Protein AF-0000000068163905 (afdb_homodimer)

Organism: Acanthamoeba castellanii (strain ATCC 30010 / Neff) (NCBI:txid1257118)

Sequence (308 aa):
MADFDEKAGTVDVKTKDYTWTQTIEEVAVSVPVPITTRGRDLEVVIKNNLLKVKFKNDPKAIIDGEPYGTVKAKESIWTLEDRDKETKEVRILLQKAISHESWKGLLKGDAIDSFTADQMDRKMMLEKTTQASTSAVPNDPKNWMKDLGAQNENMADFDEKAGTVDVKTKDYTWTQTIEEVAVSVPVPITTRGRDLEVVIKNNLLKVKFKNDPKAIIDGEPYGTVKAKESIWTLEDRDKETKEVRILLQKAISHESWKGLLKGDAIDSFTADQMDRKMMLEKTTQASTSAVPNDPKNWMKDLGAQNEN

Structure (mmCIF, N/CA/C/O backbone):
data_AF-0000000068163905-model_v1
#
loop_
_entity.id
_entity.type
_entity.pdbx_description
1 polymer 'CS domain containing protein'
#
loop_
_atom_site.group_PDB
_atom_site.id
_atom_site.type_symbol
_atom_site.label_atom_id
_atom_site.label_alt_id
_atom_site.label_comp_id
_atom_site.label_asym_id
_atom_site.label_entity_id
_atom_site.label_seq_id
_atom_site.pdbx_PDB_ins_code
_atom_site.Cartn_x
_atom_site.Cartn_y
_atom_site.Cartn_z
_atom_site.occupancy
_atom_site.B_iso_or_equiv
_atom_site.auth_seq_id
_atom_site.auth_comp_id
_atom_site.auth_asym_id
_atom_site.auth_atom_id
_atom_site.pdbx_PDB_model_num
ATOM 1 N N . MET A 1 1 ? 4.844 32.781 10.344 1 24.08 1 MET A N 1
ATOM 2 C CA . MET A 1 1 ? 3.588 32.375 9.711 1 24.08 1 MET A CA 1
ATOM 3 C C . MET A 1 1 ? 3.832 31.359 8.602 1 24.08 1 MET A C 1
ATOM 5 O O . MET A 1 1 ? 4.348 31.703 7.535 1 24.08 1 MET A O 1
ATOM 9 N N . ALA A 1 2 ? 4.359 30.25 8.875 1 30.66 2 ALA A N 1
ATOM 10 C CA . ALA A 1 2 ? 4.918 29.266 7.953 1 30.66 2 ALA A CA 1
ATOM 11 C C . ALA A 1 2 ? 3.867 28.797 6.953 1 30.66 2 ALA A C 1
ATOM 13 O O . ALA A 1 2 ? 2.83 28.25 7.344 1 30.66 2 ALA A O 1
ATOM 14 N N . ASP A 1 3 ? 3.445 29.672 5.973 1 30.3 3 ASP A N 1
ATOM 15 C CA . ASP A 1 3 ? 2.631 29.344 4.805 1 30.3 3 ASP A CA 1
ATOM 16 C C . ASP A 1 3 ? 2.895 27.906 4.332 1 30.3 3 ASP A C 1
ATOM 18 O O . ASP A 1 3 ? 4.039 27.547 4.062 1 30.3 3 ASP A O 1
ATOM 22 N N . PHE A 1 4 ? 2.473 26.953 4.973 1 35.47 4 PHE A N 1
ATOM 23 C CA . PHE A 1 4 ? 2.312 25.781 4.129 1 35.47 4 PHE A CA 1
ATOM 24 C C . PHE A 1 4 ? 2.139 26.172 2.668 1 35.47 4 PHE A C 1
ATOM 26 O O . PHE A 1 4 ? 1.048 26.047 2.109 1 35.47 4 PHE A O 1
ATOM 33 N N . ASP A 1 5 ? 2.4 27.531 2.191 1 35.94 5 ASP A N 1
ATOM 34 C CA . ASP A 1 5 ? 2.465 28.344 0.987 1 35.94 5 ASP A CA 1
ATOM 35 C C . ASP A 1 5 ? 2.604 27.484 -0.262 1 35.94 5 ASP A C 1
ATOM 37 O O . ASP A 1 5 ? 3.002 26.328 -0.177 1 35.94 5 ASP A O 1
ATOM 41 N N . GLU A 1 6 ? 2.107 28.016 -1.584 1 40.25 6 GLU A N 1
ATOM 42 C CA . GLU A 1 6 ? 2.09 27.766 -3.021 1 40.25 6 GLU A CA 1
ATOM 43 C C . GLU A 1 6 ? 3.398 27.141 -3.488 1 40.25 6 GLU A C 1
ATOM 45 O O . GLU A 1 6 ? 3.666 27.062 -4.688 1 40.25 6 GLU A O 1
ATOM 50 N N . LYS A 1 7 ? 4.371 27.25 -2.695 1 42.25 7 LYS A N 1
ATOM 51 C CA . LYS A 1 7 ? 5.738 27.281 -3.201 1 42.25 7 LYS A CA 1
ATOM 52 C C . LYS A 1 7 ? 6.039 26.047 -4.055 1 42.25 7 LYS A C 1
ATOM 54 O O . LYS A 1 7 ? 6.691 26.156 -5.098 1 42.25 7 LYS A O 1
ATOM 59 N N . ALA A 1 8 ? 6.086 24.844 -3.393 1 54.84 8 ALA A N 1
ATOM 60 C CA . ALA A 1 8 ? 7.02 23.812 -3.848 1 54.84 8 ALA A CA 1
ATOM 61 C C . ALA A 1 8 ? 6.363 22.891 -4.879 1 54.84 8 ALA A C 1
ATOM 63 O O . ALA A 1 8 ? 6.164 21.703 -4.621 1 54.84 8 ALA A O 1
ATOM 64 N N . GLY A 1 9 ? 5.5 23.531 -5.727 1 77.31 9 GLY A N 1
ATOM 65 C CA . GLY A 1 9 ? 5.129 22.734 -6.895 1 77.31 9 GLY A CA 1
ATOM 66 C C . GLY A 1 9 ? 3.977 21.781 -6.633 1 77.31 9 GLY A C 1
ATOM 67 O O . GLY A 1 9 ? 3.855 20.75 -7.293 1 77.31 9 GLY A O 1
ATOM 68 N N . THR A 1 10 ? 3.146 22.047 -5.449 1 92.31 10 THR A N 1
ATOM 69 C CA . THR A 1 10 ? 1.983 21.203 -5.215 1 92.31 10 THR A CA 1
ATOM 70 C C . THR A 1 10 ? 0.695 22.016 -5.309 1 92.31 10 THR A C 1
ATOM 72 O O . THR A 1 10 ? 0.734 23.25 -5.375 1 92.31 10 THR A O 1
ATOM 75 N N . VAL A 1 11 ? -0.478 21.297 -5.441 1 95.62 11 VAL A N 1
ATOM 76 C CA . VAL A 1 11 ? -1.81 21.891 -5.449 1 95.62 11 VAL A CA 1
ATOM 77 C C . VAL A 1 11 ? -2.473 21.703 -4.09 1 95.62 11 VAL A C 1
ATOM 79 O O . VAL A 1 11 ? -2.637 20.578 -3.625 1 95.62 11 VAL A O 1
ATOM 82 N N . ASP A 1 12 ? -2.863 22.797 -3.475 1 95.94 12 ASP A N 1
ATOM 83 C CA . ASP A 1 12 ? -3.518 22.719 -2.172 1 95.94 12 ASP A CA 1
ATOM 84 C C . ASP A 1 12 ? -5.031 22.594 -2.326 1 95.94 12 ASP A C 1
ATOM 86 O O . ASP A 1 12 ? -5.641 23.328 -3.109 1 95.94 12 ASP A O 1
ATOM 90 N N . VAL A 1 13 ? -5.637 21.703 -1.592 1 97.56 13 VAL A N 1
ATOM 91 C CA . VAL A 1 13 ? -7.086 21.578 -1.5 1 97.56 13 VAL A CA 1
ATOM 92 C C . VAL A 1 13 ? -7.555 22.016 -0.112 1 97.56 13 VAL A C 1
ATOM 94 O O . VAL A 1 13 ? -7.188 21.391 0.892 1 97.56 13 VAL A O 1
ATOM 97 N N . LYS A 1 14 ? -8.344 23.016 -0.102 1 96.25 14 LYS A N 1
ATOM 98 C CA . LYS A 1 14 ? -8.789 23.578 1.172 1 96.25 14 LYS A CA 1
ATOM 99 C C . LYS A 1 14 ? -10.227 23.156 1.478 1 96.25 14 LYS A C 1
ATOM 101 O O . LYS A 1 14 ? -11.102 23.25 0.615 1 96.25 14 LYS A O 1
ATOM 106 N N . THR A 1 15 ? -10.445 22.578 2.648 1 95.94 15 THR A N 1
ATOM 107 C CA . THR A 1 15 ? -11.789 22.312 3.17 1 95.94 15 THR A CA 1
ATOM 108 C C . THR A 1 15 ? -12.102 23.25 4.332 1 95.94 15 THR A C 1
ATOM 110 O O . THR A 1 15 ? -11.297 24.125 4.68 1 95.94 15 THR A O 1
ATOM 113 N N . LYS A 1 16 ? -13.289 23.094 4.871 1 94.94 16 LYS A N 1
ATOM 114 C CA . LYS A 1 16 ? -13.68 23.922 6.008 1 94.94 16 LYS A CA 1
ATOM 115 C C . LYS A 1 16 ? -12.828 23.609 7.234 1 94.94 16 LYS A C 1
ATOM 117 O O . LYS A 1 16 ? -12.547 24.5 8.039 1 94.94 16 LYS A O 1
ATOM 122 N N . ASP A 1 17 ? -12.258 22.406 7.293 1 96.81 17 ASP A N 1
ATOM 123 C CA . ASP A 1 17 ? -11.641 21.984 8.547 1 96.81 17 ASP A CA 1
ATOM 124 C C . ASP A 1 17 ? -10.141 21.766 8.367 1 96.81 17 ASP A C 1
ATOM 126 O O . ASP A 1 17 ? -9.391 21.734 9.344 1 96.81 17 ASP A O 1
ATOM 130 N N . TYR A 1 18 ? -9.758 21.531 7.152 1 98.19 18 TYR A N 1
ATOM 131 C CA . TYR A 1 18 ? -8.352 21.234 6.93 1 98.19 18 TYR A CA 1
ATOM 132 C C . TYR A 1 18 ? -7.953 21.5 5.484 1 98.19 18 TYR A C 1
ATOM 134 O O . TYR A 1 18 ? -8.812 21.734 4.629 1 98.19 18 TYR A O 1
ATOM 142 N N . THR A 1 19 ? -6.637 21.547 5.203 1 98 19 THR A N 1
ATOM 143 C CA . THR A 1 19 ? -6.027 21.641 3.877 1 98 19 THR A CA 1
ATOM 144 C C . THR A 1 19 ? -5.129 20.438 3.613 1 98 19 THR A C 1
ATOM 146 O O . THR A 1 19 ? -4.469 19.938 4.527 1 98 19 THR A O 1
ATOM 149 N N . TRP A 1 20 ? -5.168 19.984 2.41 1 98.38 20 TRP A N 1
ATOM 150 C CA . TRP A 1 20 ? -4.242 18.891 2.09 1 98.38 20 TRP A CA 1
ATOM 151 C C . TRP A 1 20 ? -3.662 19.078 0.691 1 98.38 20 TRP A C 1
ATOM 153 O O . TRP A 1 20 ? -4.234 19.781 -0.141 1 98.38 20 TRP A O 1
ATOM 163 N N . THR A 1 21 ? -2.539 18.484 0.468 1 98.12 21 THR A N 1
ATOM 164 C CA . THR A 1 21 ? -1.832 18.406 -0.807 1 98.12 21 THR A CA 1
ATOM 165 C C . THR A 1 21 ? -1.125 17.062 -0.95 1 98.12 21 THR A C 1
ATOM 167 O O . THR A 1 21 ? -1.104 16.266 -0.013 1 98.12 21 THR A O 1
ATOM 170 N N . GLN A 1 22 ? -0.638 16.719 -2.143 1 97.56 22 GLN A N 1
ATOM 171 C CA . GLN A 1 22 ? 0.071 15.453 -2.303 1 97.56 22 GLN A CA 1
ATOM 172 C C . GLN A 1 22 ? 1.222 15.586 -3.295 1 97.56 22 GLN A C 1
ATOM 174 O O . GLN A 1 22 ? 1.169 16.422 -4.203 1 97.56 22 GLN A O 1
ATOM 179 N N . THR A 1 23 ? 2.266 14.906 -3.102 1 96.81 23 THR A N 1
ATOM 180 C CA . THR A 1 23 ? 3.344 14.609 -4.035 1 96.81 23 THR A CA 1
ATOM 181 C C . THR A 1 23 ? 3.27 13.156 -4.5 1 96.81 23 THR A C 1
ATOM 183 O O . THR A 1 23 ? 2.287 12.461 -4.234 1 96.81 23 THR A O 1
ATOM 186 N N . ILE A 1 24 ? 4.258 12.797 -5.27 1 95.88 24 ILE A N 1
ATOM 187 C CA . ILE A 1 24 ? 4.312 11.414 -5.73 1 95.88 24 ILE A CA 1
ATOM 188 C C . ILE A 1 24 ? 4.359 10.469 -4.531 1 95.88 24 ILE A C 1
ATOM 190 O O . ILE A 1 24 ? 3.695 9.43 -4.52 1 95.88 24 ILE A O 1
ATOM 194 N N . GLU A 1 25 ? 5.055 10.883 -3.475 1 96.69 25 GLU A N 1
ATOM 195 C CA . GLU A 1 25 ? 5.383 9.945 -2.408 1 96.69 25 GLU A CA 1
ATOM 196 C C . GLU A 1 25 ? 4.484 10.156 -1.19 1 96.69 25 GLU A C 1
ATOM 198 O O . GLU A 1 25 ? 4.25 9.227 -0.416 1 96.69 25 GLU A O 1
ATOM 203 N N . GLU A 1 26 ? 3.973 11.344 -1.026 1 98 26 GLU A N 1
ATOM 204 C CA . GLU A 1 26 ? 3.391 11.68 0.269 1 98 26 GLU A CA 1
ATOM 205 C C . GLU A 1 26 ? 2.125 12.516 0.104 1 98 26 GLU A C 1
ATOM 207 O O . GLU A 1 26 ? 1.91 13.125 -0.946 1 98 26 GLU A O 1
ATOM 212 N N . VAL A 1 27 ? 1.327 12.523 1.192 1 98.56 27 VAL A N 1
ATOM 213 C CA . VAL A 1 27 ? 0.211 13.453 1.363 1 98.56 27 VAL A CA 1
ATOM 214 C C . VAL A 1 27 ? 0.436 14.312 2.604 1 98.56 27 VAL A C 1
ATOM 216 O O . VAL A 1 27 ? 0.73 13.789 3.684 1 98.56 27 VAL A O 1
ATOM 219 N N . ALA A 1 28 ? 0.347 15.594 2.459 1 98.69 28 ALA A N 1
ATOM 220 C CA . ALA A 1 28 ? 0.486 16.531 3.576 1 98.69 28 ALA A CA 1
ATOM 221 C C . ALA A 1 28 ? -0.866 17.109 3.975 1 98.69 28 ALA A C 1
ATOM 223 O O . ALA A 1 28 ? -1.641 17.547 3.117 1 98.69 28 ALA A O 1
ATOM 224 N N . VAL A 1 29 ? -1.118 17.109 5.25 1 98.81 29 VAL A N 1
ATOM 225 C CA . VAL A 1 29 ? -2.383 17.609 5.77 1 98.81 29 VAL A CA 1
ATOM 226 C C . VAL A 1 29 ? -2.115 18.688 6.828 1 98.81 29 VAL A C 1
ATOM 228 O O . VAL A 1 29 ? -1.227 18.516 7.672 1 98.81 29 VAL A O 1
ATOM 231 N N . SER A 1 30 ? -2.861 19.734 6.766 1 98.5 30 SER A N 1
ATOM 232 C CA . SER A 1 30 ? -2.783 20.797 7.75 1 98.5 30 SER A CA 1
ATOM 233 C C . SER A 1 30 ? -4.145 21.078 8.383 1 98.5 30 SER A C 1
ATOM 235 O O . SER A 1 30 ? -5.121 21.344 7.676 1 98.5 30 SER A O 1
ATOM 237 N N . VAL A 1 31 ? -4.211 21.016 9.695 1 98.62 31 VAL A N 1
ATOM 238 C CA . VAL A 1 31 ? -5.441 21.25 10.445 1 98.62 31 VAL A CA 1
ATOM 239 C C . VAL A 1 31 ? -5.238 22.391 11.422 1 98.62 31 VAL A C 1
ATOM 241 O O . VAL A 1 31 ? -4.543 22.25 12.438 1 98.62 31 VAL A O 1
ATOM 244 N N . PRO A 1 32 ? -5.836 23.5 11.164 1 98.19 32 PRO A N 1
ATOM 245 C CA . PRO A 1 32 ? -5.734 24.594 12.125 1 98.19 32 PRO A CA 1
ATOM 246 C C . PRO A 1 32 ? -6.449 24.297 13.438 1 98.19 32 PRO A C 1
ATOM 248 O O . PRO A 1 32 ? -7.547 23.734 13.438 1 98.19 32 PRO A O 1
ATOM 251 N N . VAL A 1 33 ? -5.855 24.703 14.555 1 98.19 33 VAL A N 1
ATOM 252 C CA . VAL A 1 33 ? -6.438 24.562 15.883 1 98.19 33 VAL A CA 1
ATOM 253 C C . VAL A 1 33 ? -6.121 25.797 16.734 1 98.19 33 VAL A C 1
ATOM 255 O O . VAL A 1 33 ? -5.227 26.562 16.391 1 98.19 33 VAL A O 1
ATOM 258 N N . PRO A 1 34 ? -6.824 26 17.797 1 97.06 34 PRO A N 1
ATOM 259 C CA . PRO A 1 34 ? -6.574 27.172 18.656 1 97.06 34 PRO A CA 1
ATOM 260 C C . PRO A 1 34 ? -5.145 27.219 19.188 1 97.06 34 PRO A C 1
ATOM 262 O O . PRO A 1 34 ? -4.543 26.172 19.438 1 97.06 34 PRO A O 1
ATOM 265 N N . ILE A 1 35 ? -4.613 28.375 19.422 1 97.31 35 ILE A N 1
ATOM 266 C CA . ILE A 1 35 ? -3.238 28.609 19.859 1 97.31 35 ILE A CA 1
ATOM 267 C C . ILE A 1 35 ? -3.004 27.969 21.219 1 97.31 35 ILE A C 1
ATOM 269 O O . ILE A 1 35 ? -1.868 27.656 21.578 1 97.31 35 ILE A O 1
ATOM 273 N N . THR A 1 36 ? -3.986 27.672 22.016 1 97.25 36 THR A N 1
ATOM 274 C CA . THR A 1 36 ? -3.885 27.125 23.359 1 97.25 36 THR A CA 1
ATOM 275 C C . THR A 1 36 ? -3.783 25.609 23.328 1 97.25 36 THR A C 1
ATOM 277 O O . THR A 1 36 ? -3.58 24.969 24.375 1 97.25 36 THR A O 1
ATOM 280 N N . THR A 1 37 ? -3.922 25.031 22.109 1 97.94 37 THR A N 1
ATOM 281 C CA . THR A 1 37 ? -3.955 23.578 21.969 1 97.94 37 THR A CA 1
ATOM 282 C C . THR A 1 37 ? -2.605 22.969 22.344 1 97.94 37 THR A C 1
ATOM 284 O O . THR A 1 37 ? -1.559 23.469 21.938 1 97.94 37 THR A O 1
ATOM 287 N N . ARG A 1 38 ? -2.604 21.938 23.156 1 97.75 38 ARG A N 1
ATOM 288 C CA . ARG A 1 38 ? -1.436 21.109 23.453 1 97.75 38 ARG A CA 1
ATOM 289 C C . ARG A 1 38 ? -1.568 19.734 22.844 1 97.75 38 ARG A C 1
ATOM 291 O O . ARG A 1 38 ? -2.682 19.25 22.625 1 97.75 38 ARG A O 1
ATOM 298 N N . GLY A 1 39 ? -0.442 19.156 22.547 1 98.06 39 GLY A N 1
ATOM 299 C CA . GLY A 1 39 ? -0.442 17.828 21.953 1 98.06 39 GLY A CA 1
ATOM 300 C C . GLY A 1 39 ? -1.303 16.828 22.703 1 98.06 39 GLY A C 1
ATOM 301 O O . GLY A 1 39 ? -2 16.016 22.094 1 98.06 39 GLY A O 1
ATOM 302 N N . ARG A 1 40 ? -1.257 16.875 23.969 1 97.81 40 ARG A N 1
ATOM 303 C CA . ARG A 1 40 ? -1.959 15.906 24.797 1 97.81 40 ARG A CA 1
ATOM 304 C C . ARG A 1 40 ? -3.471 16.078 24.688 1 97.81 40 ARG A C 1
ATOM 306 O O . ARG A 1 40 ? -4.234 15.227 25.125 1 97.81 40 ARG A O 1
ATOM 313 N N . ASP A 1 41 ? -3.9 17.266 24.25 1 98.25 41 ASP A N 1
ATOM 314 C CA . ASP A 1 41 ? -5.328 17.531 24.094 1 98.25 41 ASP A CA 1
ATOM 315 C C . ASP A 1 41 ? -5.898 16.828 22.875 1 98.25 41 ASP A C 1
ATOM 317 O O . ASP A 1 41 ? -7.117 16.734 22.703 1 98.25 41 ASP A O 1
ATOM 321 N N . LEU A 1 42 ? -5.016 16.328 22.047 1 98.75 42 LEU A N 1
ATOM 322 C CA . LEU A 1 42 ? -5.426 15.789 20.75 1 98.75 42 LEU A CA 1
ATOM 323 C C . LEU A 1 42 ? -5.34 14.266 20.75 1 98.75 42 LEU A C 1
ATOM 325 O O . LEU A 1 42 ? -4.5 13.688 21.438 1 98.75 42 LEU A O 1
ATOM 329 N N . GLU A 1 43 ? -6.23 13.68 20.078 1 98.69 43 GLU A N 1
ATOM 330 C CA . GLU A 1 43 ? -6.129 12.297 19.625 1 98.69 43 GLU A CA 1
ATOM 331 C C . GLU A 1 43 ? -5.875 12.227 18.125 1 98.69 43 GLU A C 1
ATOM 333 O O . GLU A 1 43 ? -6.777 12.484 17.328 1 98.69 43 GLU A O 1
ATOM 338 N N . VAL A 1 44 ? -4.633 11.961 17.719 1 98.81 44 VAL A N 1
ATOM 339 C CA . VAL A 1 44 ? -4.254 11.797 16.328 1 98.81 44 VAL A CA 1
ATOM 340 C C . VAL A 1 44 ? -3.877 10.336 16.062 1 98.81 44 VAL A C 1
ATOM 342 O O . VAL A 1 44 ? -2.939 9.812 16.656 1 98.81 44 VAL A O 1
ATOM 345 N N . VAL A 1 45 ? -4.637 9.648 15.203 1 98.75 45 VAL A N 1
ATOM 346 C CA . VAL A 1 45 ? -4.426 8.242 14.898 1 98.75 45 VAL A CA 1
ATOM 347 C C . VAL A 1 45 ? -4.066 8.078 13.43 1 98.75 45 VAL A C 1
ATOM 349 O O . VAL A 1 45 ? -4.805 8.523 12.547 1 98.75 45 VAL A O 1
ATOM 352 N N . ILE A 1 46 ? -2.891 7.488 13.102 1 98.81 46 ILE A N 1
ATOM 353 C CA . ILE A 1 46 ? -2.475 7.148 11.742 1 98.81 46 ILE A CA 1
ATOM 354 C C . ILE A 1 46 ? -2.258 5.641 11.633 1 98.81 46 ILE A C 1
ATOM 356 O O . ILE A 1 46 ? -1.385 5.082 12.305 1 98.81 46 ILE A O 1
ATOM 360 N N . LYS A 1 47 ? -3.1 5.023 10.922 1 98.38 47 LYS A N 1
ATOM 361 C CA . LYS A 1 47 ? -2.971 3.617 10.555 1 98.38 47 LYS A CA 1
ATOM 362 C C . LYS A 1 47 ? -2.943 3.447 9.039 1 98.38 47 LYS A C 1
ATOM 364 O O . LYS A 1 47 ? -3.098 4.418 8.297 1 98.38 47 LYS A O 1
ATOM 369 N N . ASN A 1 48 ? -2.727 2.174 8.602 1 97.25 48 ASN A N 1
ATOM 370 C CA . ASN A 1 48 ? -2.65 1.937 7.168 1 97.25 48 ASN A CA 1
ATOM 371 C C . ASN A 1 48 ? -3.951 2.32 6.465 1 97.25 48 ASN A C 1
ATOM 373 O O . ASN A 1 48 ? -3.932 2.787 5.324 1 97.25 48 ASN A O 1
ATOM 377 N N . ASN A 1 49 ? -5.07 2.133 7.199 1 96.94 49 ASN A N 1
ATOM 378 C CA . ASN A 1 49 ? -6.367 2.387 6.578 1 96.94 49 ASN A CA 1
ATOM 379 C C . ASN A 1 49 ? -7.266 3.229 7.48 1 96.94 49 ASN A C 1
ATOM 381 O O . ASN A 1 49 ? -8.484 3.078 7.461 1 96.94 49 ASN A O 1
ATOM 385 N N . LEU A 1 50 ? -6.645 4.07 8.367 1 98.62 50 LEU A N 1
ATOM 386 C CA . LEU A 1 50 ? -7.422 4.938 9.25 1 98.62 50 LEU A CA 1
ATOM 387 C C . LEU A 1 50 ? -6.668 6.234 9.539 1 98.62 50 LEU A C 1
ATOM 389 O O . LEU A 1 50 ? -5.484 6.207 9.875 1 98.62 50 LEU A O 1
ATOM 393 N N . LEU A 1 51 ? -7.34 7.316 9.367 1 98.88 51 LEU A N 1
ATOM 394 C CA . LEU A 1 51 ? -6.855 8.625 9.773 1 98.88 51 LEU A CA 1
ATOM 395 C C . LEU A 1 51 ? -7.871 9.336 10.664 1 98.88 51 LEU A C 1
ATOM 397 O O . LEU A 1 51 ? -9.039 9.477 10.289 1 98.88 51 LEU A O 1
ATOM 401 N N . LYS A 1 52 ? -7.355 9.742 11.836 1 98.81 52 LYS A N 1
ATOM 402 C CA . LYS A 1 52 ? -8.258 10.406 12.781 1 98.81 52 LYS A CA 1
ATOM 403 C C . LYS A 1 52 ? -7.566 11.586 13.453 1 98.81 52 LYS A C 1
ATOM 405 O O . LYS A 1 52 ? -6.406 11.492 13.852 1 98.81 52 LYS A O 1
ATOM 410 N N . VAL A 1 53 ? -8.211 12.703 13.5 1 98.81 53 VAL A N 1
ATOM 411 C CA . VAL A 1 53 ? -7.809 13.891 14.234 1 98.81 53 VAL A CA 1
ATOM 412 C C . VAL A 1 53 ? -8.992 14.438 15.023 1 98.81 53 VAL A C 1
ATOM 414 O O . VAL A 1 53 ? -10.023 14.797 14.438 1 98.81 53 VAL A O 1
ATOM 417 N N . LYS A 1 54 ? -8.906 14.484 16.297 1 98.56 54 LYS A N 1
ATOM 418 C CA . LYS A 1 54 ? -9.977 15.039 17.125 1 98.56 54 LYS A CA 1
ATOM 419 C C . LYS A 1 54 ? -9.438 15.562 18.453 1 98.56 54 LYS A C 1
ATOM 421 O O . LYS A 1 54 ? -8.344 15.188 18.875 1 98.56 54 LYS A O 1
ATOM 426 N N . PHE A 1 55 ? -10.195 16.438 19 1 98.44 55 PHE A N 1
ATOM 427 C CA . PHE A 1 55 ? -9.953 16.812 20.391 1 98.44 55 PHE A CA 1
ATOM 428 C C . PHE A 1 55 ? -10.508 15.734 21.328 1 98.44 55 PHE A C 1
ATOM 430 O O . PHE A 1 55 ? -11.641 15.273 21.156 1 98.44 55 PHE A O 1
ATOM 437 N N . LYS A 1 56 ? -9.742 15.336 22.359 1 98 56 LYS A N 1
ATOM 438 C CA . LYS A 1 56 ? -10.133 14.266 23.266 1 98 56 LYS A CA 1
ATOM 439 C C . LYS A 1 56 ? -11.422 14.617 24 1 98 56 LYS A C 1
ATOM 441 O O . LYS A 1 56 ? -12.234 13.734 24.297 1 98 56 LYS A O 1
ATOM 446 N N . ASN A 1 57 ? -11.602 15.859 24.203 1 96.31 57 ASN A N 1
ATOM 447 C CA . ASN A 1 57 ? -12.758 16.297 24.984 1 96.31 57 ASN A CA 1
ATOM 448 C C . ASN A 1 57 ? -13.922 16.688 24.094 1 96.31 57 ASN A C 1
ATOM 450 O O . ASN A 1 57 ? -14.906 17.266 24.562 1 96.31 57 ASN A O 1
ATOM 454 N N . ASP A 1 58 ? -13.812 16.547 22.797 1 93.75 58 ASP A N 1
ATOM 455 C CA . ASP A 1 58 ? -14.883 16.812 21.844 1 93.75 58 ASP A CA 1
ATOM 456 C C . ASP A 1 58 ? -15.328 15.531 21.141 1 93.75 58 ASP A C 1
ATOM 458 O O . ASP A 1 58 ? -14.5 14.812 20.578 1 93.75 58 ASP A O 1
ATOM 462 N N . PRO A 1 59 ? -16.594 15.242 21.281 1 92.56 59 PRO A N 1
ATOM 463 C CA . PRO A 1 59 ? -17.062 14.023 20.609 1 92.56 59 PRO A CA 1
ATOM 464 C C . PRO A 1 59 ? -16.938 14.102 19.094 1 92.56 59 PRO A C 1
ATOM 466 O O . PRO A 1 59 ? -16.812 13.07 18.422 1 92.56 59 PRO A O 1
ATOM 469 N N . LYS A 1 60 ? -16.953 15.32 18.516 1 95.5 60 LYS A N 1
ATOM 470 C CA . LYS A 1 60 ? -16.875 15.484 17.078 1 95.5 60 LYS A CA 1
ATOM 471 C C . LYS A 1 60 ? -15.414 15.477 16.609 1 95.5 60 LYS A C 1
ATOM 473 O O . LYS A 1 60 ? -14.586 16.234 17.125 1 95.5 60 LYS A O 1
ATOM 478 N N . ALA A 1 61 ? -15.18 14.617 15.609 1 98.12 61 ALA A N 1
ATOM 479 C CA . ALA A 1 61 ? -13.836 14.555 15.055 1 98.12 61 ALA A CA 1
ATOM 480 C C . ALA A 1 61 ? -13.664 15.562 13.914 1 98.12 61 ALA A C 1
ATOM 482 O O . ALA A 1 61 ? -14.609 15.844 13.188 1 98.12 61 ALA A O 1
ATOM 483 N N . ILE A 1 62 ? -12.469 16.094 13.789 1 98.31 62 ILE A N 1
ATOM 484 C CA . ILE A 1 62 ? -12.133 16.984 12.672 1 98.31 62 ILE A CA 1
ATOM 485 C C . ILE A 1 62 ? -11.93 16.156 11.406 1 98.31 62 ILE A C 1
ATOM 487 O O . ILE A 1 62 ? -12.445 16.5 10.336 1 98.31 62 ILE A O 1
ATOM 491 N N . ILE A 1 63 ? -11.188 15.086 11.539 1 98.56 63 ILE A N 1
ATOM 492 C CA . ILE A 1 63 ? -10.977 14.07 10.516 1 98.56 63 ILE A CA 1
ATOM 493 C C . ILE A 1 63 ? -11.203 12.68 11.109 1 98.56 63 ILE A C 1
ATOM 495 O O . ILE A 1 63 ? -10.711 12.375 12.195 1 98.56 63 ILE A O 1
ATOM 499 N N . ASP A 1 64 ? -11.961 11.875 10.438 1 98.56 64 ASP A N 1
ATOM 500 C CA . ASP A 1 64 ? -12.195 10.5 10.852 1 98.56 64 ASP A CA 1
ATOM 501 C C . ASP A 1 64 ? -12.641 9.633 9.672 1 98.56 64 ASP A C 1
ATOM 503 O O . ASP A 1 64 ? -13.789 9.711 9.234 1 98.56 64 ASP A O 1
ATOM 507 N N . GLY A 1 65 ? -11.703 8.812 9.141 1 98.44 65 GLY A N 1
ATOM 508 C CA . GLY A 1 65 ? -12.078 7.977 8.016 1 98.44 65 GLY A CA 1
ATOM 509 C C . GLY A 1 65 ? -10.898 7.25 7.398 1 98.44 65 GLY A C 1
ATOM 510 O O . GLY A 1 65 ? -9.789 7.289 7.93 1 98.44 65 GLY A O 1
ATOM 511 N N . GLU A 1 66 ? -11.172 6.477 6.309 1 98.56 66 GLU A N 1
ATOM 512 C CA . GLU A 1 66 ? -10.148 5.766 5.551 1 98.56 66 GLU A CA 1
ATOM 513 C C . GLU A 1 66 ? -9.477 6.684 4.535 1 98.56 66 GLU A C 1
ATOM 515 O O . GLU A 1 66 ? -10.148 7.328 3.729 1 98.56 66 GLU A O 1
ATOM 520 N N . PRO A 1 67 ? -8.156 6.75 4.656 1 98.69 67 PRO A N 1
ATOM 521 C CA . PRO A 1 67 ? -7.484 7.52 3.609 1 98.69 67 PRO A CA 1
ATOM 522 C C . PRO A 1 67 ? -7.809 7.016 2.205 1 98.69 67 PRO A C 1
ATOM 524 O O . PRO A 1 67 ? -8.172 5.848 2.033 1 98.69 67 PRO A O 1
ATOM 527 N N . TYR A 1 68 ? -7.691 7.891 1.194 1 98.19 68 TYR A N 1
ATOM 528 C CA . TYR A 1 68 ? -7.992 7.539 -0.189 1 98.19 68 TYR A CA 1
ATOM 529 C C . TYR A 1 68 ? -7.172 6.336 -0.637 1 98.19 68 TYR A C 1
ATOM 531 O O . TYR A 1 68 ? -7.688 5.441 -1.312 1 98.19 68 TYR A O 1
ATOM 539 N N . GLY A 1 69 ? -5.887 6.324 -0.271 1 97.56 69 GLY A N 1
ATOM 540 C CA . GLY A 1 69 ? -4.98 5.219 -0.53 1 97.56 69 GLY A CA 1
ATOM 541 C C . GLY A 1 69 ? -4.371 4.637 0.733 1 97.56 69 GLY A C 1
ATOM 542 O O . GLY A 1 69 ? -4.512 5.207 1.816 1 97.56 69 GLY A O 1
ATOM 543 N N . THR A 1 70 ? -3.689 3.523 0.529 1 97.69 70 THR A N 1
ATOM 544 C CA . THR A 1 70 ? -3.049 2.883 1.672 1 97.69 70 THR A CA 1
ATOM 545 C C . THR A 1 70 ? -1.859 3.707 2.158 1 97.69 70 THR A C 1
ATOM 547 O O . THR A 1 70 ? -1.076 4.211 1.35 1 97.69 70 THR A O 1
ATOM 550 N N . VAL A 1 71 ? -1.791 3.791 3.457 1 98.5 71 VAL A N 1
ATOM 551 C CA . VAL A 1 71 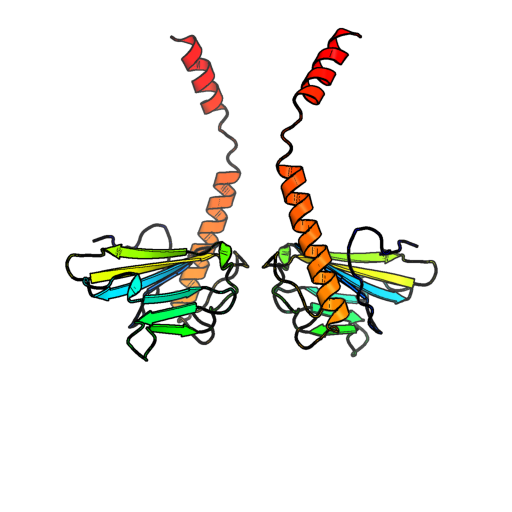? -0.753 4.59 4.098 1 98.5 71 VAL A CA 1
ATOM 552 C C . VAL A 1 71 ? 0.287 3.674 4.738 1 98.5 71 VAL A C 1
ATOM 554 O O . VAL A 1 71 ? -0.063 2.67 5.363 1 98.5 71 VAL A O 1
ATOM 557 N N . LYS A 1 72 ? 1.541 3.992 4.559 1 97.75 72 LYS A N 1
ATOM 558 C CA . LYS A 1 72 ? 2.559 3.371 5.402 1 97.75 72 LYS A CA 1
ATOM 559 C C . LYS A 1 72 ? 2.621 4.043 6.77 1 97.75 72 LYS A C 1
ATOM 561 O O . LYS A 1 72 ? 3.402 4.977 6.973 1 97.75 72 LYS A O 1
ATOM 566 N N . ALA A 1 73 ? 1.917 3.523 7.688 1 98.25 73 ALA A N 1
ATOM 567 C CA . ALA A 1 73 ? 1.723 4.164 8.984 1 98.25 73 ALA A CA 1
ATOM 568 C C . ALA A 1 73 ? 3.053 4.352 9.711 1 98.25 73 ALA A C 1
ATOM 570 O O . ALA A 1 73 ? 3.303 5.402 10.305 1 98.25 73 ALA A O 1
ATOM 571 N N . LYS A 1 74 ? 3.893 3.4 9.617 1 96.38 74 LYS A N 1
ATOM 572 C CA . LYS A 1 74 ? 5.156 3.412 10.344 1 96.38 74 LYS A CA 1
ATOM 573 C C . LYS A 1 74 ? 6.09 4.492 9.805 1 96.38 74 LYS A C 1
ATOM 575 O O . LYS A 1 74 ? 7.039 4.895 10.484 1 96.38 74 LYS A O 1
ATOM 580 N N . GLU A 1 75 ? 5.844 4.91 8.617 1 97.81 75 GLU A N 1
ATOM 581 C CA . GLU A 1 75 ? 6.688 5.918 7.977 1 97.81 75 GLU A CA 1
ATOM 582 C C . GLU A 1 75 ? 5.996 7.277 7.941 1 97.81 75 GLU A C 1
ATOM 584 O O . GLU A 1 75 ? 6.492 8.219 7.32 1 97.81 75 GLU A O 1
ATOM 589 N N . SER A 1 76 ? 4.871 7.426 8.516 1 98.5 76 SER A N 1
ATOM 590 C CA . SER A 1 76 ? 4.09 8.656 8.57 1 98.5 76 SER A CA 1
ATOM 591 C C . SER A 1 76 ? 4.223 9.344 9.922 1 98.5 76 SER A C 1
ATOM 593 O O . SER A 1 76 ? 4.52 8.688 10.93 1 98.5 76 SER A O 1
ATOM 595 N N . ILE A 1 77 ? 3.986 10.727 9.906 1 98.62 77 ILE A N 1
ATOM 596 C CA . ILE A 1 77 ? 4.211 11.453 11.148 1 98.62 77 ILE A CA 1
ATOM 597 C C . ILE A 1 77 ? 3.246 12.633 11.242 1 98.62 77 ILE A C 1
ATOM 599 O O . ILE A 1 77 ? 2.678 13.055 10.234 1 98.62 77 ILE A O 1
ATOM 603 N N . TRP A 1 78 ? 3.115 13.102 12.477 1 98.69 78 TRP A N 1
ATOM 604 C CA . TRP A 1 78 ? 2.395 14.352 12.68 1 98.69 78 TRP A CA 1
ATOM 605 C C . TRP A 1 78 ? 3.076 15.203 13.75 1 98.69 78 TRP A C 1
ATOM 607 O O . TRP A 1 78 ? 3.752 14.672 14.633 1 98.69 78 TRP A O 1
ATOM 617 N N . THR A 1 79 ? 2.92 16.562 13.633 1 98.56 79 THR A N 1
ATOM 618 C CA . THR A 1 79 ? 3.449 17.531 14.578 1 98.56 79 THR A CA 1
ATOM 619 C C . THR A 1 79 ? 2.424 18.625 14.852 1 98.56 79 THR A C 1
ATOM 621 O O . THR A 1 79 ? 1.462 18.797 14.094 1 98.56 79 THR A O 1
ATOM 624 N N . LEU A 1 80 ? 2.598 19.266 16 1 98.5 80 LEU A N 1
ATOM 625 C CA . LEU A 1 80 ? 1.844 20.469 16.328 1 98.5 80 LEU A CA 1
ATOM 626 C C . LEU A 1 80 ? 2.744 21.688 16.312 1 98.5 80 LEU A C 1
ATOM 628 O O . LEU A 1 80 ? 3.723 21.766 17.047 1 98.5 80 LEU A O 1
ATOM 632 N N . GLU A 1 81 ? 2.436 22.562 15.414 1 96.56 81 GLU A N 1
ATOM 633 C CA . GLU A 1 81 ? 3.324 23.703 15.203 1 96.56 81 GLU A CA 1
ATOM 634 C C . GLU A 1 81 ? 2.568 25.016 15.328 1 96.56 81 GLU A C 1
ATOM 636 O O . GLU A 1 81 ? 1.376 25.094 15.023 1 96.56 81 GLU A O 1
ATOM 641 N N . ASP A 1 82 ? 3.297 25.984 15.758 1 95.31 82 ASP A N 1
ATOM 642 C CA . ASP A 1 82 ? 2.732 27.344 15.75 1 95.31 82 ASP A CA 1
ATOM 643 C C . ASP A 1 82 ? 2.584 27.859 14.328 1 95.31 82 ASP A C 1
ATOM 645 O O . ASP A 1 82 ? 3.496 27.734 13.508 1 95.31 82 ASP A O 1
ATOM 649 N N . ARG A 1 83 ? 1.438 28.281 14.039 1 90.62 83 ARG A N 1
ATOM 650 C CA . ARG A 1 83 ? 1.221 28.922 12.742 1 90.62 83 ARG A CA 1
ATOM 651 C C . ARG A 1 83 ? 1.339 30.438 12.844 1 90.62 83 ARG A C 1
ATOM 653 O O . ARG A 1 83 ? 2.047 31.062 12.055 1 90.62 83 ARG A O 1
ATOM 660 N N . ASP A 1 84 ? 0.624 31.047 13.711 1 91.88 84 ASP A N 1
ATOM 661 C CA . ASP A 1 84 ? 0.681 32.469 14.039 1 91.88 84 ASP A CA 1
ATOM 662 C C . ASP A 1 84 ? 0.353 32.719 15.516 1 91.88 84 ASP A C 1
ATOM 664 O O . ASP A 1 84 ? 0.399 31.781 16.328 1 91.88 84 ASP A O 1
ATOM 668 N N . LYS A 1 85 ? 0.108 33.969 15.898 1 91.69 85 LYS A N 1
ATOM 669 C CA . LYS A 1 85 ? -0.057 34.312 17.297 1 91.69 85 LYS A CA 1
ATOM 670 C C . LYS A 1 85 ? -1.349 33.75 17.875 1 91.69 85 LYS A C 1
ATOM 672 O O . LYS A 1 85 ? -1.499 33.625 19.094 1 91.69 85 LYS A O 1
ATOM 677 N N . GLU A 1 86 ? -2.287 33.312 17.078 1 94.19 86 GLU A N 1
ATOM 678 C CA . GLU A 1 86 ? -3.605 32.938 17.562 1 94.19 86 GLU A CA 1
ATOM 679 C C . GLU A 1 86 ? -3.928 31.484 17.203 1 94.19 86 GLU A C 1
ATOM 681 O O . GLU A 1 86 ? -4.91 30.906 17.672 1 94.19 86 GLU A O 1
ATOM 686 N N . THR A 1 87 ? -3.148 30.938 16.297 1 96 87 THR A N 1
ATOM 687 C CA . THR A 1 87 ? -3.52 29.641 15.75 1 96 87 THR A CA 1
ATOM 688 C C . THR A 1 87 ? -2.314 28.703 15.711 1 96 87 THR A C 1
ATOM 690 O O . THR A 1 87 ? -1.186 29.141 15.492 1 96 87 THR A O 1
ATOM 693 N N . LYS A 1 88 ? -2.541 27.438 16.031 1 98.12 88 LYS A N 1
ATOM 694 C CA . LYS A 1 88 ? -1.605 26.359 15.766 1 98.12 88 LYS A CA 1
ATOM 695 C C . LYS A 1 88 ? -2.08 25.5 14.602 1 98.12 88 LYS A C 1
ATOM 697 O O . LYS A 1 88 ? -3.205 25.656 14.125 1 98.12 88 LYS A O 1
ATOM 702 N N . GLU A 1 89 ? -1.138 24.625 14.117 1 97.81 89 GLU A N 1
ATOM 703 C CA . GLU A 1 89 ? -1.47 23.688 13.039 1 97.81 89 GLU A CA 1
ATOM 704 C C . GLU A 1 89 ? -1.011 22.281 13.375 1 97.81 89 GLU A C 1
ATOM 706 O O . GLU A 1 89 ? 0.144 22.062 13.75 1 97.81 89 GLU A O 1
ATOM 711 N N . VAL A 1 90 ? -1.979 21.375 13.289 1 98.75 90 VAL A N 1
ATOM 712 C CA . VAL A 1 90 ? -1.575 19.969 13.219 1 98.75 90 VAL A CA 1
ATOM 713 C C . VAL A 1 90 ? -1.083 19.641 11.812 1 98.75 90 VAL A C 1
ATOM 715 O O . VAL A 1 90 ? -1.852 19.703 10.852 1 98.75 90 VAL A O 1
ATOM 718 N N . ARG A 1 91 ? 0.176 19.328 11.711 1 98.62 91 ARG A N 1
ATOM 719 C CA . ARG A 1 91 ? 0.759 18.953 10.422 1 98.62 91 ARG A CA 1
ATOM 720 C C . ARG A 1 91 ? 0.967 17.453 10.336 1 98.62 91 ARG A C 1
ATOM 722 O O . ARG A 1 91 ? 1.65 16.859 11.172 1 98.62 91 ARG A O 1
ATOM 729 N N . ILE A 1 92 ? 0.414 16.859 9.336 1 98.88 92 ILE A N 1
ATOM 730 C CA . ILE A 1 92 ? 0.518 15.422 9.133 1 98.88 92 ILE A CA 1
ATOM 731 C C . ILE A 1 92 ? 1.19 15.133 7.797 1 98.88 92 ILE A C 1
ATOM 733 O O . ILE A 1 92 ? 0.845 15.742 6.777 1 98.88 92 ILE A O 1
ATOM 737 N N . LEU A 1 93 ? 2.154 14.312 7.793 1 98.81 93 LEU A N 1
ATOM 738 C CA . LEU A 1 93 ? 2.789 13.805 6.582 1 98.81 93 LEU A CA 1
ATOM 739 C C . LEU A 1 93 ? 2.566 12.305 6.441 1 98.81 93 LEU A C 1
ATOM 741 O O . LEU A 1 93 ? 3.197 11.508 7.141 1 98.81 93 LEU A O 1
ATOM 745 N N . LEU A 1 94 ? 1.696 11.906 5.477 1 98.81 94 LEU A N 1
ATOM 746 C CA . LEU A 1 94 ? 1.374 10.508 5.219 1 98.81 94 LEU A CA 1
ATOM 747 C C . LEU A 1 94 ? 2.246 9.945 4.102 1 98.81 94 LEU A C 1
ATOM 749 O O . LEU A 1 94 ? 2.301 10.516 3.008 1 98.81 94 LEU A O 1
ATOM 753 N N . GLN A 1 95 ? 2.896 8.859 4.371 1 98.62 95 GLN A N 1
ATOM 754 C CA . GLN A 1 95 ? 3.646 8.172 3.328 1 98.62 95 GLN A CA 1
ATOM 755 C C . GLN A 1 95 ? 2.75 7.207 2.551 1 98.62 95 GLN A C 1
ATOM 757 O O . GLN A 1 95 ? 2.135 6.316 3.135 1 98.62 95 GLN A O 1
ATOM 762 N N . LYS A 1 96 ? 2.629 7.41 1.209 1 98.06 96 LYS A N 1
ATOM 763 C CA . LYS A 1 96 ? 1.825 6.527 0.366 1 98.06 96 LYS A CA 1
ATOM 764 C C . LYS A 1 96 ? 2.467 5.148 0.246 1 98.06 96 LYS A C 1
ATOM 766 O O . LYS A 1 96 ? 3.684 5.035 0.088 1 98.06 96 LYS A O 1
ATOM 771 N N . ALA A 1 97 ? 1.662 4.16 0.335 1 97.81 97 ALA A N 1
ATOM 772 C CA . ALA A 1 97 ? 2.162 2.814 0.062 1 97.81 97 ALA A CA 1
ATOM 773 C C . ALA A 1 97 ? 2.42 2.617 -1.43 1 97.81 97 ALA A C 1
ATOM 775 O O . ALA A 1 97 ? 3.322 1.873 -1.817 1 97.81 97 ALA A O 1
ATOM 776 N N . ILE A 1 98 ? 1.546 3.184 -2.219 1 96.62 98 ILE A N 1
ATOM 777 C CA . ILE A 1 98 ? 1.7 3.197 -3.67 1 96.62 98 ILE A CA 1
ATOM 778 C C . ILE A 1 98 ? 2.027 4.613 -4.141 1 96.62 98 ILE A C 1
ATOM 780 O O . ILE A 1 98 ? 1.127 5.438 -4.32 1 96.62 98 ILE A O 1
ATOM 784 N N . SER A 1 99 ? 3.273 4.883 -4.367 1 94.38 99 SER A N 1
ATOM 785 C CA . SER A 1 99 ? 3.795 6.223 -4.605 1 94.38 99 SER A CA 1
ATOM 786 C C . SER A 1 99 ? 3.102 6.883 -5.793 1 94.38 99 SER A C 1
ATOM 788 O O . SER A 1 99 ? 2.715 8.055 -5.723 1 94.38 99 SER A O 1
ATOM 790 N N . HIS A 1 100 ? 2.871 6.215 -6.879 1 91.06 100 HIS A N 1
ATOM 791 C CA . HIS A 1 100 ? 2.373 6.824 -8.109 1 91.06 100 HIS A CA 1
ATOM 792 C C . HIS A 1 100 ? 0.855 6.969 -8.078 1 91.06 100 HIS A C 1
ATOM 794 O O . HIS A 1 100 ? 0.257 7.488 -9.023 1 91.06 100 HIS A O 1
ATOM 800 N N . GLU A 1 101 ? 0.314 6.48 -7.051 1 95.69 101 GLU A N 1
ATOM 801 C CA . GLU A 1 101 ? -1.134 6.641 -6.945 1 95.69 101 GLU A CA 1
ATOM 802 C C . GLU A 1 101 ? -1.511 8.102 -6.699 1 95.69 101 GLU A C 1
ATOM 804 O O . GLU A 1 101 ? -1.022 8.719 -5.75 1 95.69 101 GLU A O 1
ATOM 809 N N . SER A 1 102 ? -2.42 8.594 -7.516 1 96.69 102 SER A N 1
ATOM 810 C CA . SER A 1 102 ? -2.93 9.953 -7.34 1 96.69 102 SER A CA 1
ATOM 811 C C . SER A 1 102 ? -4.227 9.953 -6.539 1 96.69 102 SER A C 1
ATOM 813 O O . SER A 1 102 ? -5.246 9.43 -6.996 1 96.69 102 SER A O 1
ATOM 815 N N . TRP A 1 103 ? -4.211 10.594 -5.402 1 98 103 TRP A N 1
ATOM 816 C CA . TRP A 1 103 ? -5.391 10.625 -4.543 1 98 103 TRP A CA 1
ATOM 817 C C . TRP A 1 103 ? -6.395 11.656 -5.035 1 98 103 TRP A C 1
ATOM 819 O O . TRP A 1 103 ? -6.016 12.773 -5.406 1 98 103 TRP A O 1
ATOM 829 N N . LYS A 1 104 ? -7.664 11.32 -5.109 1 97.75 104 LYS A N 1
ATOM 830 C CA . LYS A 1 104 ? -8.719 12.203 -5.582 1 97.75 104 LYS A CA 1
ATOM 831 C C . LYS A 1 104 ? -9.492 12.812 -4.414 1 97.75 104 LYS A C 1
ATOM 833 O O . LYS A 1 104 ? -10.578 13.375 -4.605 1 97.75 104 LYS A O 1
ATOM 838 N N . GLY A 1 105 ? -9.016 12.641 -3.236 1 98.19 105 GLY A N 1
ATOM 839 C CA . GLY A 1 105 ? -9.43 13.148 -1.938 1 98.19 105 GLY A CA 1
ATOM 840 C C . GLY A 1 105 ? -8.523 12.711 -0.806 1 98.19 105 GLY A C 1
ATOM 841 O O . GLY A 1 105 ? -7.66 11.844 -0.993 1 98.19 105 GLY A O 1
ATOM 842 N N . LEU A 1 106 ? -8.648 13.328 0.323 1 98.5 106 LEU A N 1
ATOM 843 C CA . LEU A 1 106 ? -7.887 12.852 1.47 1 98.5 106 LEU A CA 1
ATOM 844 C C . LEU A 1 106 ? -8.43 11.508 1.958 1 98.5 106 LEU A C 1
ATOM 846 O O . LEU A 1 106 ? -7.656 10.578 2.215 1 98.5 106 LEU A O 1
ATOM 850 N N . LEU A 1 107 ? -9.805 11.484 2.135 1 98.56 107 LEU A N 1
ATOM 851 C CA . LEU A 1 107 ? -10.469 10.266 2.592 1 98.56 107 LEU A CA 1
ATOM 852 C C . LEU A 1 107 ? -11.242 9.617 1.457 1 98.56 107 LEU A C 1
ATOM 854 O O . LEU A 1 107 ? -11.703 10.297 0.536 1 98.56 107 LEU A O 1
ATOM 858 N N . LYS A 1 108 ? -11.344 8.258 1.6 1 96.56 108 LYS A N 1
ATOM 859 C CA . LYS A 1 108 ? -12.234 7.566 0.673 1 96.56 108 LYS A CA 1
ATOM 860 C C . LYS A 1 108 ? -13.641 8.164 0.709 1 96.56 108 LYS A C 1
ATOM 862 O O . LYS A 1 108 ? -14.188 8.406 1.785 1 96.56 108 LYS A O 1
ATOM 867 N N . GLY A 1 109 ? -14.203 8.414 -0.367 1 94.81 109 GLY A N 1
ATOM 868 C CA . GLY A 1 109 ? -15.523 9.008 -0.431 1 94.81 109 GLY A CA 1
ATOM 869 C C . GLY A 1 109 ? -15.492 10.5 -0.708 1 94.81 109 GLY A C 1
ATOM 870 O O . GLY A 1 109 ? -16.5 11.086 -1.115 1 94.81 109 GLY A O 1
ATOM 871 N N . ASP A 1 110 ? -14.305 11.125 -0.35 1 94.56 110 ASP A N 1
ATOM 872 C CA . ASP A 1 110 ? -14.117 12.516 -0.746 1 94.56 110 ASP A CA 1
ATOM 873 C C . ASP A 1 110 ? -13.883 12.633 -2.25 1 94.56 110 ASP A C 1
ATOM 875 O O . ASP A 1 110 ? -13.516 11.656 -2.904 1 94.56 110 ASP A O 1
ATOM 879 N N . ALA A 1 111 ? -14.203 13.781 -2.732 1 93.81 111 ALA A N 1
ATOM 880 C CA . ALA A 1 111 ? -13.914 14.016 -4.145 1 93.81 111 ALA A CA 1
ATOM 881 C C . ALA A 1 111 ? -13.477 15.453 -4.391 1 93.81 111 ALA A C 1
ATOM 883 O O . ALA A 1 111 ? -14.055 16.391 -3.822 1 93.81 111 ALA A O 1
ATOM 884 N N . ILE A 1 112 ? -12.438 15.594 -5.051 1 96.81 112 ILE A N 1
ATOM 885 C CA . ILE A 1 112 ? -12.07 16.891 -5.586 1 96.81 112 ILE A CA 1
ATOM 886 C C . ILE A 1 112 ? -12.633 17.047 -7 1 96.81 112 ILE A C 1
ATOM 888 O O . ILE A 1 112 ? -12.961 16.062 -7.652 1 96.81 112 ILE A O 1
ATOM 892 N N . ASP A 1 113 ? -12.773 18.312 -7.406 1 96.38 113 ASP A N 1
ATOM 893 C CA . ASP A 1 113 ? -13.305 18.516 -8.75 1 96.38 113 ASP A CA 1
ATOM 894 C C . ASP A 1 113 ? -12.281 18.141 -9.812 1 96.38 113 ASP A C 1
ATOM 896 O O . ASP A 1 113 ? -11.086 18.047 -9.523 1 96.38 113 ASP A O 1
ATOM 900 N N . SER A 1 114 ? -12.781 17.984 -11.016 1 96 1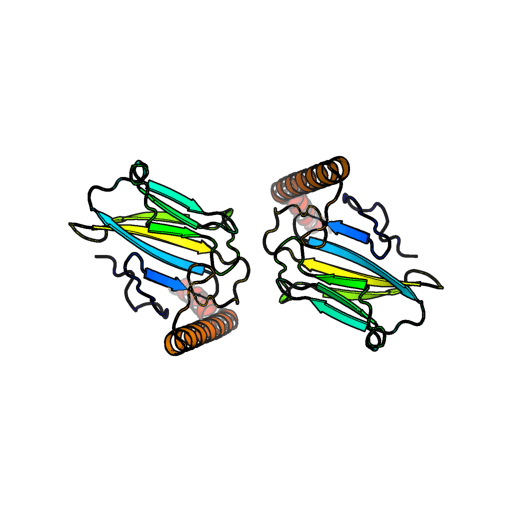14 SER A N 1
ATOM 901 C CA . SER A 1 114 ? -11.969 17.453 -12.109 1 96 114 SER A CA 1
ATOM 902 C C . SER A 1 114 ? -10.812 18.391 -12.43 1 96 114 SER A C 1
ATOM 904 O O . SER A 1 114 ? -9.742 17.938 -12.844 1 96 114 SER A O 1
ATOM 906 N N . PHE A 1 115 ? -11.031 19.688 -12.344 1 96.81 115 PHE A N 1
ATOM 907 C CA . PHE A 1 115 ? -9.977 20.656 -12.633 1 96.81 115 PHE A CA 1
ATOM 908 C C . PHE A 1 115 ? -8.828 20.516 -11.641 1 96.81 115 PHE A C 1
ATOM 910 O O . PHE A 1 115 ? -7.664 20.422 -12.039 1 96.81 115 PHE A O 1
ATOM 917 N N . THR A 1 116 ? -9.18 20.453 -10.391 1 96.69 116 THR A N 1
ATOM 918 C CA . THR A 1 116 ? -8.172 20.297 -9.344 1 96.69 116 THR A CA 1
ATOM 919 C C . THR A 1 116 ? 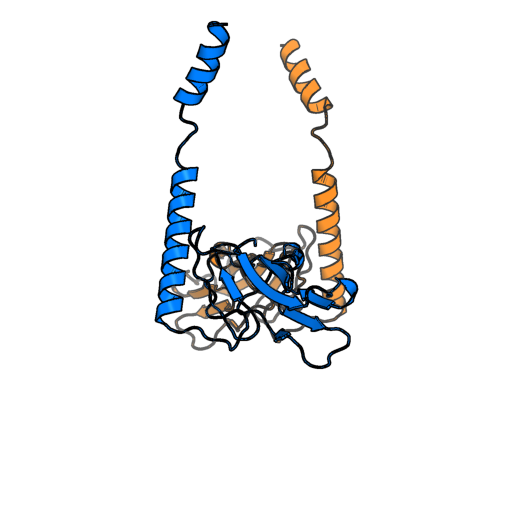-7.438 18.969 -9.5 1 96.69 116 THR A C 1
ATOM 921 O O . THR A 1 116 ? -6.211 18.906 -9.367 1 96.69 116 THR A O 1
ATOM 924 N N . ALA A 1 117 ? -8.156 17.938 -9.758 1 96.88 117 ALA A N 1
ATOM 925 C CA . ALA A 1 117 ? -7.559 16.625 -9.977 1 96.88 117 ALA A CA 1
ATOM 926 C C . ALA A 1 117 ? -6.566 16.656 -11.133 1 96.88 117 ALA A C 1
ATOM 928 O O . ALA A 1 117 ? -5.469 16.109 -11.039 1 96.88 117 ALA A O 1
ATOM 929 N N . ASP A 1 118 ? -6.93 17.281 -12.188 1 96.75 118 ASP A N 1
ATOM 930 C CA . ASP A 1 118 ? -6.066 17.391 -13.359 1 96.75 118 ASP A CA 1
ATOM 931 C C . ASP A 1 118 ? -4.789 18.156 -13.023 1 96.75 118 ASP A C 1
ATOM 933 O O . ASP A 1 118 ? -3.697 17.781 -13.453 1 96.75 118 ASP A O 1
ATOM 937 N N . GLN A 1 119 ? -4.934 19.203 -12.336 1 96.62 119 GLN A N 1
ATOM 938 C CA . GLN A 1 119 ? -3.775 20 -11.93 1 96.62 119 GLN A CA 1
ATOM 939 C C . GLN A 1 119 ? -2.818 19.188 -11.07 1 96.62 119 GLN A C 1
ATOM 941 O O . GLN A 1 119 ? -1.602 19.234 -11.258 1 96.62 119 GLN A O 1
ATOM 946 N N . MET A 1 120 ? -3.4 18.5 -10.172 1 95.69 120 MET A N 1
ATOM 947 C CA . MET A 1 120 ? -2.578 17.656 -9.305 1 95.69 120 MET A CA 1
ATOM 948 C C . MET A 1 120 ? -1.821 16.609 -10.117 1 95.69 120 MET A C 1
ATOM 950 O O . MET A 1 120 ? -0.628 16.391 -9.906 1 95.69 120 MET A O 1
ATOM 954 N N . ASP A 1 121 ? -2.498 15.992 -10.984 1 95.81 121 ASP A N 1
ATOM 955 C CA . ASP A 1 121 ? -1.877 14.969 -11.82 1 95.81 121 ASP A CA 1
ATOM 956 C C . ASP A 1 121 ? -0.719 15.555 -12.625 1 95.81 121 ASP A C 1
ATOM 958 O O . ASP A 1 121 ? 0.344 14.938 -12.734 1 95.81 121 ASP A O 1
ATOM 962 N N . ARG A 1 122 ? -0.921 16.688 -13.117 1 94.12 122 ARG A N 1
ATOM 963 C CA . ARG A 1 122 ? 0.109 17.359 -13.906 1 94.12 122 ARG A CA 1
ATOM 964 C C . ARG A 1 122 ? 1.342 17.656 -13.062 1 94.12 122 ARG A C 1
ATOM 966 O O . ARG A 1 122 ? 2.471 17.422 -13.5 1 94.12 122 ARG A O 1
ATOM 973 N N . LYS A 1 123 ? 1.124 18.203 -11.984 1 94.75 123 LYS A N 1
ATOM 974 C CA . LYS A 1 123 ? 2.236 18.547 -11.102 1 94.75 123 LYS A CA 1
ATOM 975 C C . LYS A 1 123 ? 3.004 17.297 -10.68 1 94.75 123 LYS A C 1
ATOM 977 O O . LYS A 1 123 ? 4.234 17.312 -10.609 1 94.75 123 LYS A O 1
ATOM 982 N N . MET A 1 124 ? 2.303 16.281 -10.383 1 93.62 124 MET A N 1
ATOM 983 C CA . MET A 1 124 ? 2.941 15.031 -9.984 1 93.62 124 MET A CA 1
ATOM 984 C C . MET A 1 124 ? 3.758 14.453 -11.133 1 93.62 124 MET A C 1
ATOM 986 O O . MET A 1 124 ? 4.863 13.945 -10.922 1 93.62 124 MET A O 1
ATOM 990 N N . MET A 1 125 ? 3.176 14.531 -12.336 1 93.75 125 MET A N 1
ATOM 991 C CA . MET A 1 125 ? 3.906 14.07 -13.516 1 93.75 125 MET A CA 1
ATOM 992 C C . MET A 1 125 ? 5.203 14.852 -13.695 1 93.75 125 MET A C 1
ATOM 994 O O . MET A 1 125 ? 6.246 14.281 -14.008 1 93.75 125 MET A O 1
ATOM 998 N N . LEU A 1 126 ? 5.137 16.094 -13.492 1 92.5 126 LEU A N 1
ATOM 999 C CA . LEU A 1 126 ? 6.309 16.953 -13.594 1 92.5 126 LEU A CA 1
ATOM 1000 C C . LEU A 1 126 ? 7.352 16.578 -12.547 1 92.5 126 LEU A C 1
ATOM 1002 O O . LEU A 1 126 ? 8.547 16.562 -12.836 1 92.5 126 LEU A O 1
ATOM 1006 N N . GLU A 1 127 ? 6.875 16.359 -11.43 1 90.69 127 GLU A N 1
ATOM 1007 C CA . GLU A 1 127 ? 7.766 15.938 -10.359 1 90.69 127 GLU A CA 1
ATOM 1008 C C . GLU A 1 127 ? 8.523 14.672 -10.734 1 90.69 127 GLU A C 1
ATOM 1010 O O . GLU A 1 127 ? 9.727 14.562 -10.484 1 90.69 127 GLU A O 1
ATOM 1015 N N . LYS A 1 128 ? 7.852 13.766 -11.234 1 87.81 128 LYS A N 1
ATOM 1016 C CA . LYS A 1 128 ? 8.445 12.492 -11.648 1 87.81 128 LYS A CA 1
ATOM 1017 C C . LYS A 1 128 ? 9.523 12.711 -12.711 1 87.81 128 LYS A C 1
ATOM 1019 O O . LYS A 1 128 ? 10.594 12.109 -12.648 1 87.81 128 LYS A O 1
ATOM 1024 N N . THR A 1 129 ? 9.297 13.586 -13.664 1 87.88 129 THR A N 1
ATOM 1025 C CA . THR A 1 129 ? 10.211 13.859 -14.773 1 87.88 129 THR A CA 1
ATOM 1026 C C . THR A 1 129 ? 11.453 14.586 -14.273 1 87.88 129 THR A C 1
ATOM 1028 O O . THR A 1 129 ? 12.562 14.32 -14.742 1 87.88 129 THR A O 1
ATOM 1031 N N . THR A 1 130 ? 11.266 15.43 -13.352 1 83.88 130 THR A N 1
ATOM 1032 C CA . THR A 1 130 ? 12.375 16.188 -12.797 1 83.88 130 THR A CA 1
ATOM 1033 C C . THR A 1 130 ? 13.281 15.289 -11.961 1 83.88 130 THR A C 1
ATOM 1035 O O . THR A 1 130 ? 14.508 15.406 -12.023 1 83.88 130 THR A O 1
ATOM 1038 N N . GLN A 1 131 ? 12.758 14.469 -11.266 1 79.81 131 GLN A N 1
ATOM 1039 C CA . GLN A 1 131 ? 13.508 13.523 -10.445 1 79.81 131 GLN A CA 1
ATOM 1040 C C . GLN A 1 131 ? 14.305 12.562 -11.32 1 79.81 131 GLN A C 1
ATOM 1042 O O . GLN A 1 131 ? 15.438 12.203 -10.984 1 79.81 131 GLN A O 1
ATOM 1047 N N . ALA A 1 132 ? 13.773 12.133 -12.398 1 73.94 132 ALA A N 1
ATOM 1048 C CA . ALA A 1 132 ? 14.445 11.242 -13.336 1 73.94 132 ALA A CA 1
ATOM 1049 C C . ALA A 1 132 ? 15.617 11.945 -14.023 1 73.94 132 ALA A C 1
ATOM 1051 O O . ALA A 1 132 ? 16.656 11.336 -14.266 1 73.94 132 ALA A O 1
ATOM 1052 N N . SER A 1 133 ? 15.438 13.156 -14.266 1 75.19 133 SER A N 1
ATOM 1053 C CA . SER A 1 133 ? 16.453 13.93 -14.984 1 75.19 133 SER A CA 1
ATOM 1054 C C . SER A 1 133 ? 17.609 14.312 -14.062 1 75.19 133 SER A C 1
ATOM 1056 O O . SER A 1 133 ? 18.734 14.469 -14.523 1 75.19 133 SER A O 1
ATOM 1058 N N . THR A 1 134 ? 17.297 14.602 -12.836 1 66.31 134 THR A N 1
ATOM 1059 C CA . THR A 1 134 ? 18.344 14.961 -11.883 1 66.31 134 THR A CA 1
ATOM 1060 C C . THR A 1 134 ? 19.156 13.734 -11.492 1 66.31 134 THR A C 1
ATOM 1062 O O . THR A 1 134 ? 20.344 13.852 -11.195 1 66.31 134 THR A O 1
ATOM 1065 N N . SER A 1 135 ? 18.531 12.578 -11.531 1 56.84 135 SER A N 1
ATOM 1066 C CA . SER A 1 135 ? 19.25 11.344 -11.211 1 56.84 135 SER A CA 1
ATOM 1067 C C . SER A 1 135 ? 20.125 10.898 -12.375 1 56.84 135 SER A C 1
ATOM 1069 O O . SER A 1 135 ? 21.094 10.148 -12.18 1 56.84 135 SER A O 1
ATOM 1071 N N . ALA A 1 136 ? 19.812 11.289 -13.594 1 51.56 136 ALA A N 1
ATOM 1072 C CA . ALA A 1 136 ? 20.594 10.938 -14.766 1 51.56 136 ALA A CA 1
ATOM 1073 C C . ALA A 1 136 ? 21.844 11.82 -14.875 1 51.56 136 ALA A C 1
ATOM 1075 O O . ALA A 1 136 ? 22.688 11.602 -15.734 1 51.56 136 ALA A O 1
ATOM 1076 N N . VAL A 1 137 ? 21.875 12.992 -14.344 1 47 137 VAL A N 1
ATOM 1077 C CA . VAL A 1 137 ? 23.062 13.805 -14.531 1 47 137 VAL A CA 1
ATOM 1078 C C . VAL A 1 137 ? 24.234 13.227 -13.727 1 47 137 VAL A C 1
ATOM 1080 O O . VAL A 1 137 ? 24.172 13.18 -12.492 1 47 137 VAL A O 1
ATOM 1083 N N . PRO A 1 138 ? 24.984 12.25 -14.258 1 47.84 138 PRO A N 1
ATOM 1084 C CA . PRO A 1 138 ? 26.234 11.867 -13.578 1 47.84 138 PRO A CA 1
ATOM 1085 C C . PRO A 1 138 ? 26.969 13.055 -12.969 1 47.84 138 PRO A C 1
ATOM 1087 O O . PRO A 1 138 ? 26.781 14.195 -13.406 1 47.84 138 PRO A O 1
ATOM 1090 N N . ASN A 1 139 ? 27.484 12.93 -11.703 1 42.94 139 ASN A N 1
ATOM 1091 C CA . ASN A 1 139 ? 28.438 13.906 -11.203 1 42.94 139 ASN A CA 1
ATOM 1092 C C . ASN A 1 139 ? 29.266 14.508 -12.336 1 42.94 139 ASN A C 1
ATOM 1094 O O . ASN A 1 139 ? 29.969 13.789 -13.047 1 42.94 139 ASN A O 1
ATOM 1098 N N . ASP A 1 140 ? 28.875 15.453 -12.922 1 43.03 140 ASP A N 1
ATOM 1099 C CA . ASP A 1 140 ? 29.734 16.172 -13.867 1 43.03 140 ASP A CA 1
ATOM 1100 C C . ASP A 1 140 ? 31.203 16.031 -13.492 1 43.03 140 ASP A C 1
ATOM 1102 O O . ASP A 1 140 ? 31.594 16.375 -12.375 1 43.03 140 ASP A O 1
ATOM 1106 N N . PRO A 1 141 ? 31.938 15.266 -14.141 1 44.41 141 PRO A N 1
ATOM 1107 C CA . PRO A 1 141 ? 33.375 15.188 -13.836 1 44.41 141 PRO A CA 1
ATOM 1108 C C . PRO A 1 141 ? 34 16.562 -13.562 1 44.41 141 PRO A C 1
ATOM 1110 O O . PRO A 1 141 ? 35.094 16.641 -13.023 1 44.41 141 PRO A O 1
ATOM 1113 N N . LYS A 1 142 ? 33.375 17.594 -14.086 1 42 142 LYS A N 1
ATOM 1114 C CA . LYS A 1 142 ? 34 18.891 -13.945 1 42 142 LYS A CA 1
ATOM 1115 C C . LYS A 1 142 ? 34 19.359 -12.492 1 42 142 LYS A C 1
ATOM 1117 O O . LYS A 1 142 ? 34.844 20.141 -12.086 1 42 142 LYS A O 1
ATOM 1122 N N . ASN A 1 143 ? 32.938 18.906 -11.75 1 46.62 143 ASN A N 1
ATOM 1123 C CA . ASN A 1 143 ? 32.969 19.328 -10.352 1 46.62 143 ASN A CA 1
ATOM 1124 C C . ASN A 1 143 ? 34 18.516 -9.555 1 46.62 143 ASN A C 1
ATOM 1126 O O . ASN A 1 143 ? 34.469 18.953 -8.508 1 46.62 143 ASN A O 1
ATOM 1130 N N . TRP A 1 144 ? 34.188 17.281 -10.031 1 43.47 144 TRP A N 1
ATOM 1131 C CA . TRP A 1 144 ? 35.312 16.547 -9.445 1 43.47 144 TRP A CA 1
ATOM 1132 C C . TRP A 1 144 ? 36.656 17.188 -9.828 1 43.47 144 TRP A C 1
ATOM 1134 O O . TRP A 1 144 ? 37.562 17.219 -9.016 1 43.47 144 TRP A O 1
ATOM 1144 N N . MET A 1 145 ? 36.719 17.688 -11.023 1 43.56 145 MET A N 1
ATOM 1145 C CA . MET A 1 145 ? 37.969 18.312 -11.469 1 43.56 145 MET A CA 1
ATOM 1146 C C . MET A 1 145 ? 38.188 19.656 -10.781 1 43.56 145 MET A C 1
ATOM 1148 O O . MET A 1 145 ? 39.312 20.031 -10.484 1 43.56 145 MET A O 1
ATOM 1152 N N . LYS A 1 146 ? 37.219 20.438 -10.523 1 43.81 146 LYS A N 1
ATOM 1153 C CA . LYS A 1 146 ? 37.406 21.703 -9.82 1 43.81 146 LYS A CA 1
ATOM 1154 C C . LYS A 1 146 ? 37.875 21.484 -8.391 1 43.81 146 LYS A C 1
ATOM 1156 O O . LYS A 1 146 ? 38.719 22.203 -7.891 1 43.81 146 LYS A O 1
ATOM 1161 N N . ASP A 1 147 ? 37.344 20.406 -7.73 1 43.31 147 ASP A N 1
ATOM 1162 C CA . ASP A 1 147 ? 37.812 20.109 -6.379 1 43.31 147 ASP A CA 1
ATOM 1163 C C . ASP A 1 147 ? 39.25 19.578 -6.395 1 43.31 147 ASP A C 1
ATOM 1165 O O . ASP A 1 147 ? 40 19.781 -5.449 1 43.31 147 ASP A O 1
ATOM 1169 N N . LEU A 1 148 ? 39.594 18.875 -7.488 1 45.03 148 LEU A N 1
ATOM 1170 C CA . LEU A 1 148 ? 41 18.484 -7.594 1 45.03 148 LEU A CA 1
ATOM 1171 C C . LEU A 1 148 ? 41.875 19.703 -7.891 1 45.03 148 LEU A C 1
ATOM 1173 O O . LEU A 1 148 ? 43 19.781 -7.406 1 45.03 148 LEU A O 1
ATOM 1177 N N . GLY A 1 149 ? 41.406 20.594 -8.734 1 43 149 GLY A N 1
ATOM 1178 C CA . GLY A 1 149 ? 42.188 21.781 -9.086 1 43 149 GLY A CA 1
ATOM 1179 C C . GLY A 1 149 ? 42.281 22.781 -7.953 1 43 149 GLY A C 1
ATOM 1180 O O . GLY A 1 149 ? 43.25 23.547 -7.883 1 43 149 GLY A O 1
ATOM 1181 N N . ALA A 1 150 ? 41.281 22.969 -7.117 1 44.78 150 ALA A N 1
ATOM 1182 C CA . ALA A 1 150 ? 41.375 23.906 -6.008 1 44.78 150 ALA A CA 1
ATOM 1183 C C . ALA A 1 150 ? 42.344 23.422 -4.938 1 44.78 150 ALA A C 1
ATOM 1185 O O . ALA A 1 150 ? 42.812 24.188 -4.098 1 44.78 150 ALA A O 1
ATOM 1186 N N . GLN A 1 151 ? 42.562 22.109 -4.824 1 40.47 151 GLN A N 1
ATOM 1187 C CA . GLN A 1 151 ? 43.562 21.688 -3.844 1 40.47 151 GLN A CA 1
ATOM 1188 C C . GLN A 1 151 ? 44.969 22.141 -4.258 1 40.47 151 GLN A C 1
ATOM 1190 O O . GLN A 1 151 ? 45.844 22.328 -3.412 1 40.47 151 GLN A O 1
ATOM 1195 N N . ASN A 1 152 ? 45.125 22.266 -5.504 1 41.84 152 ASN A N 1
ATOM 1196 C CA . ASN A 1 152 ? 46.531 22.531 -5.871 1 41.84 152 ASN A CA 1
ATOM 1197 C C . ASN A 1 152 ? 46.844 24.016 -5.773 1 41.84 152 ASN A C 1
ATOM 1199 O O . 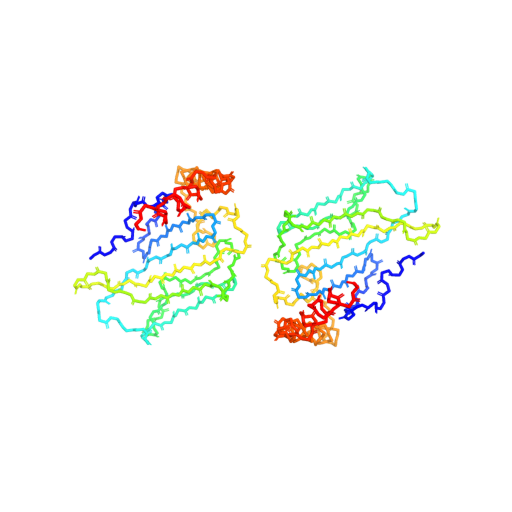ASN A 1 152 ? 47.969 24.438 -6.031 1 41.84 152 ASN A O 1
ATOM 1203 N N . GLU A 1 153 ? 45.844 24.844 -5.82 1 41.34 153 GLU A N 1
ATOM 1204 C CA . GLU A 1 153 ? 46.281 26.234 -5.859 1 41.34 153 GLU A CA 1
ATOM 1205 C C . GLU A 1 153 ? 46.562 26.75 -4.453 1 41.34 153 GLU A C 1
ATOM 1207 O O . GLU A 1 153 ? 47.156 27.828 -4.293 1 41.34 153 GLU A O 1
ATOM 1212 N N . ASN A 1 154 ? 45.906 26.203 -3.377 1 31.97 154 ASN A N 1
ATOM 1213 C CA . ASN A 1 154 ? 46.375 26.828 -2.152 1 31.97 154 ASN A CA 1
ATOM 1214 C C . ASN A 1 154 ? 47.656 26.188 -1.656 1 31.97 154 ASN A C 1
ATOM 1216 O O . ASN A 1 154 ? 47.844 24.969 -1.771 1 31.97 154 ASN A O 1
ATOM 1220 N N . MET B 1 1 ? 11.219 -31.516 -11.453 1 23.72 1 MET B N 1
ATOM 1221 C CA . MET B 1 1 ? 9.953 -31.359 -10.75 1 23.72 1 MET B CA 1
ATOM 1222 C C . MET B 1 1 ? 10.07 -30.328 -9.641 1 23.72 1 MET B C 1
ATOM 1224 O O . MET B 1 1 ? 10.75 -30.562 -8.633 1 23.72 1 MET B O 1
ATOM 1228 N N . ALA B 1 2 ? 10.234 -29.141 -9.922 1 31.38 2 ALA B N 1
ATOM 1229 C CA . ALA B 1 2 ? 10.719 -28.078 -9.062 1 31.38 2 ALA B CA 1
ATOM 1230 C C . ALA B 1 2 ? 9.773 -27.844 -7.883 1 31.38 2 ALA B C 1
ATOM 1232 O O . ALA B 1 2 ? 8.602 -27.531 -8.078 1 31.38 2 ALA B O 1
ATOM 1233 N N . ASP B 1 3 ? 9.742 -28.828 -6.863 1 30.17 3 ASP B N 1
ATOM 1234 C CA . ASP B 1 3 ? 9.047 -28.672 -5.586 1 30.17 3 ASP B CA 1
ATOM 1235 C C . ASP B 1 3 ? 8.992 -27.203 -5.156 1 30.17 3 ASP B C 1
ATOM 1237 O O . ASP B 1 3 ? 10.031 -26.562 -5.039 1 30.17 3 ASP B O 1
ATOM 1241 N N . PHE B 1 4 ? 8.281 -26.422 -5.738 1 35.03 4 PHE B N 1
ATOM 1242 C CA . PHE B 1 4 ? 7.926 -25.297 -4.879 1 35.03 4 PHE B CA 1
ATOM 1243 C C . PHE B 1 4 ? 8.008 -25.688 -3.41 1 35.03 4 PHE B C 1
ATOM 1245 O O . PHE B 1 4 ? 7.195 -25.25 -2.598 1 35.03 4 PHE B O 1
ATOM 1252 N N . ASP B 1 5 ? 8.586 -26.953 -3.014 1 35.88 5 ASP B N 1
ATOM 1253 C CA . ASP B 1 5 ? 9 -27.688 -1.824 1 35.88 5 ASP B CA 1
ATOM 1254 C C . ASP B 1 5 ? 9.117 -26.766 -0.614 1 35.88 5 ASP B C 1
ATOM 1256 O O . ASP B 1 5 ? 9.172 -25.547 -0.763 1 35.88 5 ASP B O 1
ATOM 1260 N N . GLU B 1 6 ? 9.219 -27.375 0.782 1 39.12 6 GLU B N 1
ATOM 1261 C CA . GLU B 1 6 ? 9.477 -27 2.17 1 39.12 6 GLU B CA 1
ATOM 1262 C C . GLU B 1 6 ? 10.539 -25.906 2.262 1 39.12 6 GLU B C 1
ATOM 1264 O O . GLU B 1 6 ? 11.477 -26.016 3.051 1 39.12 6 GLU B O 1
ATOM 1269 N N . LYS B 1 7 ? 10.977 -25.5 1.259 1 42.66 7 LYS B N 1
ATOM 1270 C CA . LYS B 1 7 ? 12.266 -24.812 1.282 1 42.66 7 LYS B CA 1
ATOM 1271 C C . LYS B 1 7 ? 12.398 -23.938 2.533 1 42.66 7 LYS B C 1
ATOM 1273 O O . LYS B 1 7 ? 11.469 -23.859 3.338 1 42.66 7 LYS B O 1
ATOM 1278 N N . ALA B 1 8 ? 12.609 -22.547 2.334 1 53.06 8 ALA B N 1
ATOM 1279 C CA . ALA B 1 8 ? 13.422 -21.5 2.953 1 53.06 8 ALA B CA 1
ATOM 1280 C C . ALA B 1 8 ? 12.656 -20.797 4.07 1 53.06 8 ALA B C 1
ATOM 1282 O O . ALA B 1 8 ? 12.43 -19.594 4.012 1 53.06 8 ALA B O 1
ATOM 1283 N N . GLY B 1 9 ? 11.906 -21.641 4.812 1 76.69 9 GLY B N 1
ATOM 1284 C CA . GLY B 1 9 ? 11.484 -20.984 6.035 1 76.69 9 GLY B CA 1
ATOM 1285 C C . GLY B 1 9 ? 10.094 -20.375 5.934 1 76.69 9 GLY B C 1
ATOM 1286 O O . GLY B 1 9 ? 9.797 -19.391 6.613 1 76.69 9 GLY B O 1
ATOM 1287 N N . THR B 1 10 ? 9.164 -20.938 4.836 1 92.06 10 THR B N 1
ATOM 1288 C CA . THR B 1 10 ? 7.805 -20.406 4.762 1 92.06 10 THR B CA 1
ATOM 1289 C C . THR B 1 10 ? 6.781 -21.516 5 1 92.06 10 THR B C 1
ATOM 1291 O O . THR B 1 10 ? 7.129 -22.703 5.035 1 92.06 10 THR B O 1
ATOM 1294 N N . VAL B 1 11 ? 5.469 -21.125 5.27 1 95.38 11 VAL B N 1
ATOM 1295 C CA . VAL B 1 11 ? 4.336 -22.031 5.441 1 95.38 11 VAL B CA 1
ATOM 1296 C C . VAL B 1 11 ? 3.482 -22.031 4.176 1 95.38 11 VAL B C 1
ATOM 1298 O O . VAL B 1 11 ? 2.996 -20.984 3.744 1 95.38 11 VAL B O 1
ATOM 1301 N N . ASP B 1 12 ? 3.273 -23.188 3.609 1 95.62 12 ASP B N 1
ATOM 1302 C CA . ASP B 1 12 ? 2.461 -23.297 2.402 1 95.62 12 ASP B CA 1
ATOM 1303 C C . ASP B 1 12 ? 0.994 -23.547 2.75 1 95.62 12 ASP B C 1
ATOM 1305 O O . ASP B 1 12 ? 0.683 -24.375 3.602 1 95.62 12 ASP B O 1
ATOM 1309 N N . VAL B 1 13 ? 0.103 -22.859 2.088 1 97.44 13 VAL B N 1
ATOM 1310 C CA . VAL B 1 13 ? -1.334 -23.094 2.184 1 97.44 13 VAL B CA 1
ATOM 1311 C C . VAL B 1 13 ? -1.856 -23.641 0.858 1 97.44 13 VAL B C 1
ATOM 1313 O O . VAL B 1 13 ? -1.783 -22.969 -0.173 1 97.44 13 VAL B O 1
ATOM 1316 N N . LYS B 1 14 ? -2.387 -24.797 0.931 1 96.06 14 LYS B N 1
ATOM 1317 C CA . LYS B 1 14 ? -2.846 -25.469 -0.284 1 96.06 14 LYS B CA 1
ATOM 1318 C C . LYS B 1 14 ? -4.367 -25.422 -0.395 1 96.06 14 LYS B C 1
ATOM 1320 O O . LYS B 1 14 ? -5.074 -25.719 0.572 1 96.06 14 LYS B O 1
ATOM 1325 N N . THR B 1 15 ? -4.875 -24.922 -1.521 1 95.94 15 THR B N 1
ATOM 1326 C CA . THR B 1 15 ? -6.289 -25 -1.86 1 95.94 15 THR B CA 1
ATOM 1327 C C . THR B 1 15 ? -6.52 -26.016 -2.986 1 95.94 15 THR B C 1
ATOM 1329 O O . THR B 1 15 ? -5.582 -26.672 -3.443 1 95.94 15 THR B O 1
ATOM 1332 N N . LYS B 1 16 ? -7.773 -26.141 -3.367 1 94.94 16 LYS B N 1
ATOM 1333 C CA . LYS B 1 16 ? -8.102 -27.062 -4.453 1 94.94 16 LYS B CA 1
ATOM 1334 C C . LYS B 1 16 ? -7.504 -26.578 -5.777 1 94.94 16 LYS B C 1
ATOM 1336 O O . LYS B 1 16 ? -7.125 -27.406 -6.621 1 94.94 16 LYS B O 1
ATOM 1341 N N . ASP B 1 17 ? -7.242 -25.281 -5.898 1 96.81 17 ASP B N 1
ATOM 1342 C CA . ASP B 1 17 ? -6.906 -24.75 -7.211 1 96.81 17 ASP B CA 1
ATOM 1343 C C . ASP B 1 17 ? -5.492 -24.172 -7.223 1 96.81 17 ASP B C 1
ATOM 1345 O O . ASP B 1 17 ? -4.898 -23.984 -8.289 1 96.81 17 ASP B O 1
ATOM 1349 N N . TYR B 1 18 ? -5.039 -23.844 -6.059 1 98.19 18 TYR B N 1
ATOM 1350 C CA . TYR B 1 18 ? -3.729 -23.203 -6.016 1 98.19 18 TYR B CA 1
ATOM 1351 C C . TYR B 1 18 ? -3.096 -23.359 -4.637 1 98.19 18 TYR B C 1
ATOM 1353 O O . TYR B 1 18 ? -3.76 -23.766 -3.684 1 98.19 18 TYR B O 1
ATOM 1361 N N . THR B 1 19 ? -1.778 -23.062 -4.523 1 98 19 THR B N 1
ATOM 1362 C CA . THR B 1 19 ? -1.004 -22.984 -3.291 1 98 19 THR B CA 1
ATOM 1363 C C . THR B 1 19 ? -0.397 -21.594 -3.125 1 98 19 THR B C 1
ATOM 1365 O O . THR B 1 19 ? -0.003 -20.953 -4.105 1 98 19 THR B O 1
ATOM 1368 N N . TRP B 1 20 ? -0.389 -21.125 -1.914 1 98.31 20 TRP B N 1
ATOM 1369 C CA . TRP B 1 20 ? 0.274 -19.844 -1.699 1 98.31 20 TRP B CA 1
ATOM 1370 C C . TRP B 1 20 ? 1.058 -19.859 -0.391 1 98.31 20 TRP B C 1
ATOM 1372 O O . TRP B 1 20 ? 0.787 -20.672 0.499 1 98.31 20 TRP B O 1
ATOM 1382 N N . THR B 1 21 ? 2.033 -19.016 -0.305 1 98.06 21 THR B N 1
ATOM 1383 C CA . THR B 1 21 ? 2.863 -18.75 0.865 1 98.06 21 THR B CA 1
ATOM 1384 C C . THR B 1 21 ? 3.221 -17.266 0.944 1 98.06 21 THR B C 1
ATOM 1386 O O . THR B 1 21 ? 2.916 -16.5 0.029 1 98.06 21 THR B O 1
ATOM 1389 N N . GLN B 1 22 ? 3.76 -16.797 2.074 1 97.44 22 GLN B N 1
ATOM 1390 C CA . GLN B 1 22 ? 4.156 -15.391 2.162 1 97.44 22 GLN B CA 1
ATOM 1391 C C . GLN B 1 22 ? 5.422 -15.227 2.998 1 97.44 22 GLN B C 1
ATOM 1393 O O . GLN B 1 22 ? 5.691 -16.031 3.893 1 97.44 22 GLN B O 1
ATOM 1398 N N . THR B 1 23 ? 6.234 -14.305 2.688 1 96.69 23 THR B N 1
ATOM 1399 C CA . THR B 1 23 ? 7.32 -13.742 3.48 1 96.69 23 THR B CA 1
ATOM 1400 C C . THR B 1 23 ? 6.957 -12.344 3.98 1 96.69 23 THR B C 1
ATOM 1402 O O . THR B 1 23 ? 5.809 -11.922 3.861 1 96.69 23 THR B O 1
ATOM 1405 N N . ILE B 1 24 ? 7.926 -11.742 4.617 1 95.69 24 ILE B N 1
ATOM 1406 C CA . ILE B 1 24 ? 7.699 -10.375 5.094 1 95.69 24 ILE B CA 1
ATOM 1407 C C . ILE B 1 24 ? 7.355 -9.469 3.916 1 95.69 24 ILE B C 1
ATOM 1409 O O . ILE B 1 24 ? 6.461 -8.625 4.016 1 95.69 24 ILE B O 1
ATOM 1413 N N . GLU B 1 25 ? 7.977 -9.719 2.762 1 96.56 25 GLU B N 1
ATOM 1414 C CA . GLU B 1 25 ? 7.922 -8.742 1.68 1 96.56 25 GLU B CA 1
ATOM 1415 C C . GLU B 1 25 ? 6.965 -9.188 0.579 1 96.56 25 GLU B C 1
ATOM 1417 O O . 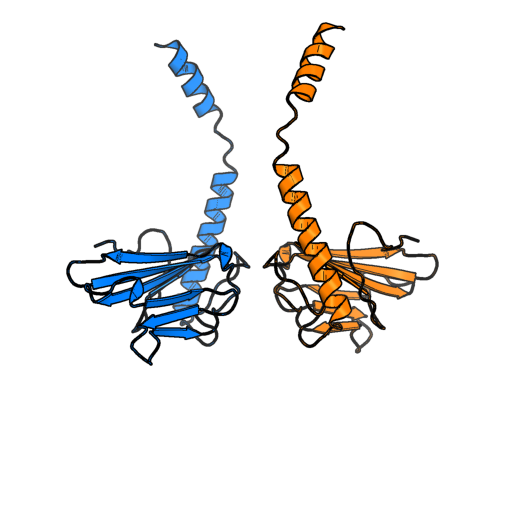GLU B 1 25 ? 6.418 -8.359 -0.15 1 96.56 25 GLU B O 1
ATOM 1422 N N . GLU B 1 26 ? 6.738 -10.477 0.465 1 97.88 26 GLU B N 1
ATOM 1423 C CA . GLU B 1 26 ? 6.102 -10.969 -0.752 1 97.88 26 GLU B CA 1
ATOM 1424 C C . GLU B 1 26 ? 5.105 -12.086 -0.442 1 97.88 26 GLU B C 1
ATOM 1426 O O . GLU B 1 26 ? 5.176 -12.711 0.621 1 97.88 26 GLU B O 1
ATOM 1431 N N . VAL B 1 27 ? 4.219 -12.297 -1.428 1 98.5 27 VAL B N 1
ATOM 1432 C CA . VAL B 1 27 ? 3.344 -13.469 -1.467 1 98.5 27 VAL B CA 1
ATOM 1433 C C . VAL B 1 27 ? 3.611 -14.273 -2.736 1 98.5 27 VAL B C 1
ATOM 1435 O O . VAL B 1 27 ? 3.629 -13.719 -3.838 1 98.5 27 VAL B O 1
ATOM 1438 N N . ALA B 1 28 ? 3.848 -15.539 -2.604 1 98.62 28 ALA B N 1
ATOM 1439 C CA . ALA B 1 28 ? 4.066 -16.438 -3.74 1 98.62 28 ALA B CA 1
ATOM 1440 C C . ALA B 1 28 ? 2.852 -17.328 -3.977 1 98.62 28 ALA B C 1
ATOM 1442 O O . ALA B 1 28 ? 2.314 -17.922 -3.033 1 98.62 28 ALA B O 1
ATOM 1443 N N . VAL B 1 29 ? 2.455 -17.422 -5.207 1 98.75 29 VAL B N 1
ATOM 1444 C CA . VAL B 1 29 ? 1.294 -18.219 -5.57 1 98.75 29 VAL B CA 1
ATOM 1445 C C . VAL B 1 29 ? 1.676 -19.219 -6.672 1 98.75 29 VAL B C 1
ATOM 1447 O O . VAL B 1 29 ? 2.385 -18.859 -7.613 1 98.75 29 VAL B O 1
ATOM 1450 N N . SER B 1 30 ? 1.214 -20.406 -6.527 1 98.5 30 SER B N 1
ATOM 1451 C CA . SER B 1 30 ? 1.424 -21.453 -7.523 1 98.5 30 SER B CA 1
ATOM 1452 C C . SER B 1 30 ? 0.1 -22.047 -7.984 1 98.5 30 SER B C 1
ATOM 1454 O O . SER B 1 30 ? -0.684 -22.531 -7.164 1 98.5 30 SER B O 1
ATOM 1456 N N . VAL B 1 31 ? -0.151 -22.031 -9.281 1 98.62 31 VAL B N 1
ATOM 1457 C CA . VAL B 1 31 ? -1.372 -22.562 -9.875 1 98.62 31 VAL B CA 1
ATOM 1458 C C . VAL B 1 31 ? -1.021 -23.656 -10.891 1 98.62 31 VAL B C 1
ATOM 1460 O O . VAL B 1 31 ? -0.52 -23.359 -11.977 1 98.62 31 VAL B O 1
ATOM 1463 N N . PRO B 1 32 ? -1.295 -24.859 -10.57 1 98.12 32 PRO B N 1
ATOM 1464 C CA . PRO B 1 32 ? -1.05 -25.922 -11.547 1 98.12 32 PRO B CA 1
ATOM 1465 C C . PRO B 1 32 ? -1.977 -25.828 -12.758 1 98.12 32 PRO B C 1
ATOM 1467 O O . PRO B 1 32 ? -3.168 -25.562 -12.609 1 98.12 32 PRO B O 1
ATOM 1470 N N . VAL B 1 33 ? -1.45 -26.094 -13.953 1 98.19 33 VAL B N 1
ATOM 1471 C CA . VAL B 1 33 ? -2.215 -26.109 -15.195 1 98.19 33 VAL B CA 1
ATOM 1472 C C . VAL B 1 33 ? -1.724 -27.25 -16.094 1 98.19 33 VAL B C 1
ATOM 1474 O O . VAL B 1 33 ? -0.633 -27.781 -15.883 1 98.19 33 VAL B O 1
ATOM 1477 N N . PRO B 1 34 ? -2.488 -27.641 -17.062 1 97.06 34 PRO B N 1
ATOM 1478 C CA . PRO B 1 34 ? -2.07 -28.734 -17.953 1 97.06 34 PRO B CA 1
ATOM 1479 C C . PRO B 1 34 ? -0.749 -28.453 -18.656 1 97.06 34 PRO B C 1
ATOM 1481 O O . PRO B 1 34 ? -0.452 -27.297 -18.969 1 97.06 34 PRO B O 1
ATOM 1484 N N . ILE B 1 35 ? 0.004 -29.453 -19 1 97.25 35 ILE B N 1
ATOM 1485 C CA . ILE B 1 35 ? 1.331 -29.359 -19.594 1 97.25 35 ILE B CA 1
ATOM 1486 C C . ILE B 1 35 ? 1.23 -28.703 -20.969 1 97.25 35 ILE B C 1
ATOM 1488 O O . ILE B 1 35 ? 2.205 -28.125 -21.453 1 97.25 35 ILE B O 1
ATOM 1492 N N . THR B 1 36 ? 0.113 -28.641 -21.625 1 97.19 36 THR B N 1
ATOM 1493 C CA . THR B 1 36 ? -0.09 -28.109 -22.969 1 97.19 36 THR B CA 1
ATOM 1494 C C . THR B 1 36 ? -0.355 -26.609 -22.922 1 97.19 36 THR B C 1
ATOM 1496 O O . THR B 1 36 ? -0.446 -25.969 -23.969 1 97.19 36 THR B O 1
ATOM 1499 N N . THR B 1 37 ? -0.461 -26.078 -21.688 1 97.94 37 THR B N 1
ATOM 1500 C CA . THR B 1 37 ? -0.827 -24.672 -21.531 1 97.94 37 THR B CA 1
ATOM 1501 C C . THR B 1 37 ? 0.278 -23.766 -22.047 1 97.94 37 THR B C 1
ATOM 1503 O O . THR B 1 37 ? 1.459 -23.984 -21.781 1 97.94 37 THR B O 1
ATOM 1506 N N . ARG B 1 38 ? -0.075 -22.781 -22.844 1 97.69 38 ARG B N 1
ATOM 1507 C CA . ARG B 1 38 ? 0.811 -21.703 -23.281 1 97.69 38 ARG B CA 1
ATOM 1508 C C . ARG B 1 38 ? 0.43 -20.375 -22.625 1 97.69 38 ARG B C 1
ATOM 1510 O O . ARG B 1 38 ? -0.729 -20.172 -22.266 1 97.69 38 ARG B O 1
ATOM 1517 N N . GLY B 1 39 ? 1.408 -19.547 -22.469 1 98.06 39 GLY B N 1
ATOM 1518 C CA . GLY B 1 39 ? 1.165 -18.25 -21.859 1 98.06 39 GLY B CA 1
ATOM 1519 C C . GLY B 1 39 ? 0.003 -17.5 -22.484 1 98.06 39 GLY B C 1
ATOM 1520 O O . GLY B 1 39 ? -0.787 -16.875 -21.781 1 98.06 39 GLY B O 1
ATOM 1521 N N . ARG B 1 40 ? -0.104 -17.547 -23.766 1 97.81 40 ARG B N 1
ATOM 1522 C CA . ARG B 1 40 ? -1.118 -16.797 -24.484 1 97.81 40 ARG B CA 1
ATOM 1523 C C . ARG B 1 40 ? -2.516 -17.328 -24.188 1 97.81 40 ARG B C 1
ATOM 1525 O O . ARG B 1 40 ? -3.514 -16.672 -24.516 1 97.81 40 ARG B O 1
ATOM 1532 N N . ASP B 1 41 ? -2.588 -18.562 -23.703 1 98.25 41 ASP B N 1
ATOM 1533 C CA . ASP B 1 41 ? -3.877 -19.156 -23.391 1 98.25 41 ASP B CA 1
ATOM 1534 C C . ASP B 1 41 ? -4.441 -18.594 -22.078 1 98.25 41 ASP B C 1
ATOM 1536 O O . ASP B 1 41 ? -5.613 -18.797 -21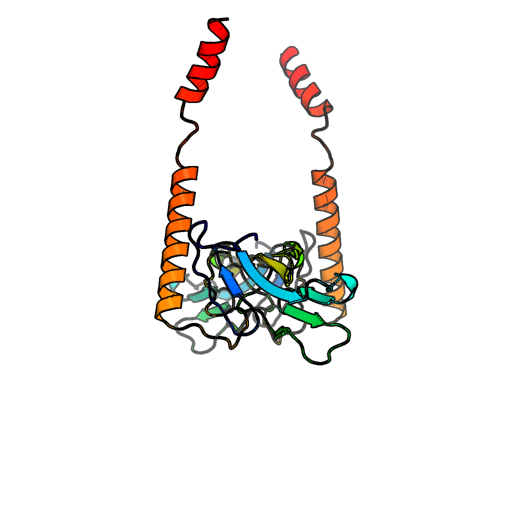.766 1 98.25 41 ASP B O 1
ATOM 1540 N N . LEU B 1 42 ? -3.604 -17.891 -21.375 1 98.75 42 LEU B N 1
ATOM 1541 C CA . LEU B 1 42 ? -3.961 -17.453 -20.031 1 98.75 42 LEU B CA 1
ATOM 1542 C C . LEU B 1 42 ? -4.246 -15.945 -20.016 1 98.75 42 LEU B C 1
ATOM 1544 O O . LEU B 1 42 ? -3.668 -15.195 -20.797 1 98.75 42 LEU B O 1
ATOM 1548 N N . GLU B 1 43 ? -5.168 -15.578 -19.219 1 98.69 43 GLU B N 1
ATOM 1549 C CA . GLU B 1 43 ? -5.348 -14.203 -18.766 1 98.69 43 GLU B CA 1
ATOM 1550 C C . GLU B 1 43 ? -4.934 -14.047 -17.312 1 98.69 43 GLU B C 1
ATOM 1552 O O . GLU B 1 43 ? -5.637 -14.5 -16.406 1 98.69 43 GLU B O 1
ATOM 1557 N N . VAL B 1 44 ? -3.748 -13.477 -17.062 1 98.81 44 VAL B N 1
ATOM 1558 C CA . VAL B 1 44 ? -3.25 -13.203 -15.719 1 98.81 44 VAL B CA 1
ATOM 1559 C C . VAL B 1 44 ? -3.209 -11.695 -15.492 1 98.81 44 VAL B C 1
ATOM 1561 O O . VAL B 1 44 ? -2.514 -10.969 -16.203 1 98.81 44 VAL B O 1
ATOM 1564 N N . VAL B 1 45 ? -4 -11.188 -14.539 1 98.75 45 VAL B N 1
ATOM 1565 C CA . VAL B 1 45 ? -4.105 -9.758 -14.242 1 98.75 45 VAL B CA 1
ATOM 1566 C C . VAL B 1 45 ? -3.607 -9.492 -12.828 1 98.75 45 VAL B C 1
ATOM 1568 O O . VAL B 1 45 ? -4.094 -10.086 -11.867 1 98.75 45 VAL B O 1
ATOM 1571 N N . ILE B 1 46 ? -2.574 -8.641 -12.641 1 98.81 46 ILE B N 1
ATOM 1572 C CA . ILE B 1 46 ? -2.086 -8.188 -11.344 1 98.81 46 ILE B CA 1
ATOM 1573 C C . ILE B 1 46 ? -2.227 -6.672 -11.242 1 98.81 46 ILE B C 1
ATOM 1575 O O . ILE B 1 46 ? -1.608 -5.93 -12.008 1 98.81 46 ILE B O 1
ATOM 1579 N N . LYS B 1 47 ? -3.092 -6.262 -10.406 1 98.38 47 LYS B N 1
ATOM 1580 C CA . LYS B 1 47 ? -3.262 -4.859 -10.039 1 98.38 47 LYS B CA 1
ATOM 1581 C C . LYS B 1 47 ? -3.088 -4.664 -8.531 1 98.38 47 LYS B C 1
ATOM 1583 O O . LYS B 1 47 ? -2.912 -5.633 -7.793 1 98.38 47 LYS B O 1
ATOM 1588 N N . ASN B 1 48 ? -3.131 -3.363 -8.125 1 97.19 48 ASN B N 1
ATOM 1589 C CA . ASN B 1 48 ? -2.932 -3.094 -6.703 1 97.19 48 ASN B CA 1
ATOM 1590 C C . ASN B 1 48 ? -4.004 -3.764 -5.848 1 97.19 48 ASN B C 1
ATOM 1592 O O . ASN B 1 48 ? -3.732 -4.191 -4.723 1 97.19 48 ASN B O 1
ATOM 1596 N N . ASN B 1 49 ? -5.215 -3.875 -6.438 1 96.88 49 ASN B N 1
ATOM 1597 C CA . ASN B 1 49 ? -6.32 -4.422 -5.66 1 96.88 49 ASN B CA 1
ATOM 1598 C C . ASN B 1 49 ? -7.098 -5.469 -6.453 1 96.88 49 ASN B C 1
ATOM 1600 O O . ASN B 1 49 ? -8.312 -5.613 -6.281 1 96.88 49 ASN B O 1
ATOM 1604 N N . LEU B 1 50 ? -6.398 -6.145 -7.418 1 98.62 50 LEU B N 1
ATOM 1605 C CA . LEU B 1 50 ? -7.051 -7.188 -8.203 1 98.62 50 LEU B CA 1
ATOM 1606 C C . LEU B 1 50 ? -6.051 -8.273 -8.602 1 98.62 50 LEU B C 1
ATOM 1608 O O . LEU B 1 50 ? -4.957 -7.965 -9.086 1 98.62 50 LEU B O 1
ATOM 1612 N N . LEU B 1 51 ? -6.422 -9.484 -8.367 1 98.88 51 LEU B N 1
ATOM 1613 C CA . LEU B 1 51 ? -5.688 -10.648 -8.852 1 98.88 51 LEU B CA 1
ATOM 1614 C C . LEU B 1 51 ? -6.609 -11.594 -9.625 1 98.88 51 LEU B C 1
ATOM 1616 O O . LEU B 1 51 ? -7.652 -12.008 -9.109 1 98.88 51 LEU B O 1
ATOM 1620 N N . LYS B 1 52 ? -6.16 -11.883 -10.859 1 98.81 52 LYS B N 1
ATOM 1621 C CA . LYS B 1 52 ? -6.98 -12.766 -11.688 1 98.81 52 LYS B CA 1
ATOM 1622 C C . LYS B 1 52 ? -6.117 -13.758 -12.453 1 98.81 52 LYS B C 1
ATOM 1624 O O . LYS B 1 52 ? -5.07 -13.391 -12.992 1 98.81 52 LYS B O 1
ATOM 1629 N N . VAL B 1 53 ? -6.484 -14.992 -12.43 1 98.81 53 VAL B N 1
ATOM 1630 C CA . VAL B 1 53 ? -5.902 -16.062 -13.227 1 98.81 53 VAL B CA 1
ATOM 1631 C C . VAL B 1 53 ? -7.016 -16.891 -13.867 1 98.81 53 VAL B C 1
ATOM 1633 O O . VAL B 1 53 ? -7.844 -17.484 -13.164 1 98.81 53 VAL B O 1
ATOM 1636 N N . LYS B 1 54 ? -7.066 -16.938 -15.148 1 98.56 54 LYS B N 1
ATOM 1637 C CA . LYS B 1 54 ? -8.07 -17.734 -15.836 1 98.56 54 LYS B CA 1
ATOM 1638 C C . LYS B 1 54 ? -7.594 -18.141 -17.234 1 98.56 54 LYS B C 1
ATOM 1640 O O . LYS B 1 54 ? -6.684 -17.531 -17.781 1 98.56 54 LYS B O 1
ATOM 1645 N N . PHE B 1 55 ? -8.18 -19.188 -17.703 1 98.5 55 PHE B N 1
ATOM 1646 C CA . PHE B 1 55 ? -8.047 -19.516 -19.109 1 98.5 55 PHE B CA 1
ATOM 1647 C C . PHE B 1 55 ? -8.953 -18.625 -19.953 1 98.5 55 PHE B C 1
ATOM 1649 O O . PHE B 1 55 ? -10.125 -18.438 -19.641 1 98.5 55 PHE B O 1
ATOM 1656 N N . LYS B 1 56 ? -8.438 -18.078 -21.062 1 98 56 LYS B N 1
ATOM 1657 C CA . LYS B 1 56 ? -9.188 -17.141 -21.891 1 98 56 LYS B CA 1
ATOM 1658 C C . LYS B 1 56 ? -10.438 -17.797 -22.469 1 98 56 LYS B C 1
ATOM 1660 O O . LYS B 1 56 ? -11.469 -17.141 -22.656 1 98 56 LYS B O 1
ATOM 1665 N N . ASN B 1 57 ? -10.344 -19.047 -22.672 1 96.38 57 ASN B N 1
ATOM 1666 C CA . ASN B 1 57 ? -11.453 -19.75 -23.297 1 96.38 57 ASN B CA 1
ATOM 1667 C C . ASN B 1 57 ? -12.367 -20.406 -22.266 1 96.38 57 ASN B C 1
ATOM 1669 O O . ASN B 1 57 ? -13.234 -21.203 -22.625 1 96.38 57 ASN B O 1
ATOM 1673 N N . ASP B 1 58 ? -12.125 -20.219 -21 1 93.94 58 ASP B N 1
ATOM 1674 C CA . ASP B 1 58 ? -12.969 -20.719 -19.922 1 93.94 58 ASP B CA 1
ATOM 1675 C C . ASP B 1 58 ? -13.617 -19.578 -19.156 1 93.94 58 ASP B C 1
ATOM 1677 O O . ASP B 1 58 ? -12.93 -18.656 -18.688 1 93.94 58 ASP B O 1
ATOM 1681 N N . PRO B 1 59 ? -14.914 -19.609 -19.125 1 92.69 59 PRO B N 1
ATOM 1682 C CA . PRO B 1 59 ? -15.578 -18.531 -18.375 1 92.69 59 PRO B CA 1
ATOM 1683 C C . PRO B 1 59 ? -15.234 -18.547 -16.891 1 92.69 59 PRO B C 1
ATOM 1685 O O . PRO B 1 59 ? -15.281 -17.5 -16.234 1 92.69 59 PRO B O 1
ATOM 1688 N N . LYS B 1 60 ? -14.891 -19.734 -16.344 1 95.5 60 LYS B N 1
ATOM 1689 C CA . LYS B 1 60 ? -14.578 -19.844 -14.93 1 95.5 60 LYS B CA 1
ATOM 1690 C C . LYS B 1 60 ? -13.125 -19.484 -14.648 1 95.5 60 LYS B C 1
ATOM 1692 O O . LYS B 1 60 ? -12.211 -20.016 -15.273 1 95.5 60 LYS B O 1
ATOM 1697 N N . ALA B 1 61 ? -12.992 -18.578 -13.68 1 98.12 61 ALA B N 1
ATOM 1698 C CA . ALA B 1 61 ? -11.641 -18.188 -13.297 1 98.12 61 ALA B CA 1
ATOM 1699 C C . ALA B 1 61 ? -11.086 -19.094 -12.203 1 98.12 61 ALA B C 1
ATOM 1701 O O . ALA B 1 61 ? -11.844 -19.594 -11.359 1 98.12 61 ALA B O 1
ATOM 1702 N N . ILE B 1 62 ? -9.781 -19.312 -12.242 1 98.31 62 ILE B N 1
ATOM 1703 C CA . ILE B 1 62 ? -9.109 -20.062 -11.188 1 98.31 62 ILE B CA 1
ATOM 1704 C C . ILE B 1 62 ? -8.961 -19.188 -9.945 1 98.31 62 ILE B C 1
ATOM 1706 O O . ILE B 1 62 ? -9.242 -19.641 -8.828 1 98.31 62 ILE B O 1
ATOM 1710 N N . ILE B 1 63 ? -8.516 -17.984 -10.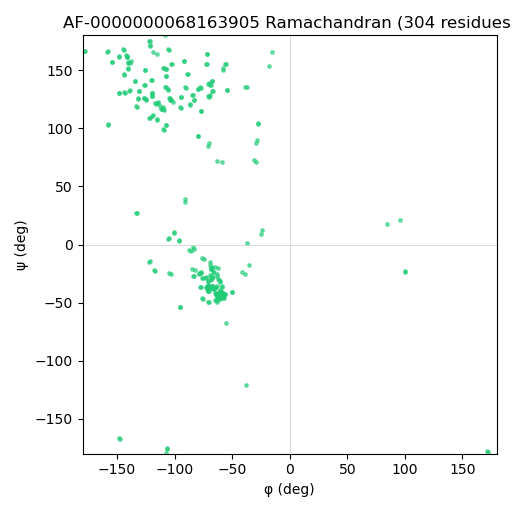156 1 98.56 63 ILE B N 1
ATOM 1711 C CA . ILE B 1 63 ? -8.43 -16.938 -9.148 1 98.56 63 ILE B CA 1
ATOM 1712 C C . ILE B 1 63 ? -9.055 -15.648 -9.688 1 98.56 63 ILE B C 1
ATOM 1714 O O . ILE B 1 63 ? -8.789 -15.258 -10.828 1 98.56 63 ILE B O 1
ATOM 1718 N N . ASP B 1 64 ? -9.898 -15.039 -8.914 1 98.56 64 ASP B N 1
ATOM 1719 C CA . ASP B 1 64 ? -10.508 -13.766 -9.273 1 98.56 64 ASP B CA 1
ATOM 1720 C C . ASP B 1 64 ? -10.992 -13.016 -8.031 1 98.56 64 ASP B C 1
ATOM 1722 O O . ASP B 1 64 ? -12.023 -13.367 -7.457 1 98.56 64 ASP B O 1
ATOM 1726 N N . GLY B 1 65 ? -10.227 -11.984 -7.617 1 98.5 65 GLY B N 1
ATOM 1727 C CA . GLY B 1 65 ? -10.648 -11.242 -6.438 1 98.5 65 GLY B CA 1
ATOM 1728 C C . GLY B 1 65 ? -9.609 -10.242 -5.957 1 98.5 65 GLY B C 1
ATOM 1729 O O . GLY B 1 65 ? -8.602 -10.023 -6.629 1 98.5 65 GLY B O 1
ATOM 1730 N N . GLU B 1 66 ? -9.922 -9.555 -4.828 1 98.56 66 GLU B N 1
ATOM 1731 C CA . GLU B 1 66 ? -9.016 -8.602 -4.191 1 98.56 66 GLU B CA 1
ATOM 1732 C C . GLU B 1 66 ? -8.023 -9.312 -3.283 1 98.56 66 GLU B C 1
ATOM 1734 O O . GLU B 1 66 ? -8.414 -10.078 -2.404 1 98.56 66 GLU B O 1
ATOM 1739 N N . PRO B 1 67 ? -6.762 -9.047 -3.568 1 98.69 67 PRO B N 1
ATOM 1740 C CA . PRO B 1 67 ? -5.797 -9.625 -2.627 1 98.69 67 PRO B CA 1
ATOM 1741 C C . PRO B 1 67 ? -6.051 -9.188 -1.185 1 98.69 67 PRO B C 1
ATOM 1743 O O . PRO B 1 67 ? -6.664 -8.141 -0.949 1 98.69 67 PRO B O 1
ATOM 1746 N N . TYR B 1 68 ? -5.605 -9.992 -0.215 1 98.19 68 TYR B N 1
ATOM 1747 C CA . TYR B 1 68 ? -5.801 -9.695 1.201 1 98.19 68 TYR B CA 1
ATOM 1748 C C . TYR B 1 68 ? -5.242 -8.328 1.558 1 98.19 68 TYR B C 1
ATOM 1750 O O . TYR B 1 68 ? -5.867 -7.57 2.307 1 98.19 68 TYR B O 1
ATOM 1758 N N . GLY B 1 69 ? -4.055 -8.016 1.03 1 97.62 69 GLY B N 1
ATOM 1759 C CA . GLY B 1 69 ? -3.41 -6.723 1.187 1 97.62 69 GLY B CA 1
ATOM 1760 C C . GLY B 1 69 ? -3.133 -6.031 -0.135 1 97.62 69 GLY B C 1
ATOM 1761 O O . GLY B 1 69 ? -3.266 -6.641 -1.199 1 97.62 69 GLY B O 1
ATOM 1762 N N . THR B 1 70 ? -2.729 -4.777 -0.001 1 97.69 70 THR B N 1
ATOM 1763 C CA . THR B 1 70 ? -2.412 -4.023 -1.207 1 97.69 70 THR B CA 1
ATOM 1764 C C . THR B 1 70 ? -1.129 -4.543 -1.849 1 97.69 70 THR B C 1
ATOM 1766 O O . THR B 1 70 ? -0.151 -4.824 -1.153 1 97.69 70 THR B O 1
ATOM 1769 N N . VAL B 1 71 ? -1.198 -4.617 -3.154 1 98.5 71 VAL B N 1
ATOM 1770 C CA . VAL B 1 71 ? -0.088 -5.156 -3.934 1 98.5 71 VAL B CA 1
ATOM 1771 C C . VAL B 1 71 ? 0.608 -4.027 -4.688 1 98.5 71 VAL B C 1
ATOM 1773 O O . VAL B 1 71 ? -0.051 -3.146 -5.25 1 98.5 71 VAL B O 1
ATOM 1776 N N . LYS B 1 72 ? 1.919 -4.031 -4.672 1 97.88 72 LYS B N 1
ATOM 1777 C CA . LYS B 1 72 ? 2.639 -3.197 -5.629 1 97.88 72 LYS B CA 1
ATOM 1778 C C . LYS B 1 72 ? 2.691 -3.859 -7.004 1 97.88 72 LYS B C 1
ATOM 1780 O O . LYS B 1 72 ? 3.639 -4.586 -7.312 1 97.88 72 LYS B O 1
ATOM 1785 N N . ALA B 1 73 ? 1.774 -3.541 -7.82 1 98.25 73 ALA B N 1
ATOM 1786 C CA . ALA B 1 73 ? 1.581 -4.234 -9.094 1 98.25 73 ALA B CA 1
ATOM 1787 C C . ALA B 1 73 ? 2.816 -4.105 -9.977 1 98.25 73 ALA B C 1
ATOM 1789 O O . ALA B 1 73 ? 3.238 -5.078 -10.609 1 98.25 73 ALA B O 1
ATOM 1790 N N . LYS B 1 74 ? 3.4 -2.982 -9.984 1 96.62 74 LYS B N 1
ATOM 1791 C CA . LYS B 1 74 ? 4.527 -2.699 -10.867 1 96.62 74 LYS B CA 1
ATOM 1792 C C . LYS B 1 74 ? 5.758 -3.512 -10.469 1 96.62 74 LYS B C 1
ATOM 1794 O O . LYS B 1 74 ? 6.684 -3.682 -11.266 1 96.62 74 LYS B O 1
ATOM 1799 N N . GLU B 1 75 ? 5.777 -3.947 -9.266 1 97.88 75 GLU B N 1
ATOM 1800 C CA . GLU B 1 75 ? 6.91 -4.707 -8.75 1 97.88 75 GLU B CA 1
ATOM 1801 C C . GLU B 1 75 ? 6.578 -6.191 -8.648 1 97.88 75 GLU B C 1
ATOM 1803 O O . GLU B 1 75 ? 7.359 -6.973 -8.094 1 97.88 75 GLU B O 1
ATOM 1808 N N . SER B 1 76 ? 5.465 -6.629 -9.086 1 98.5 76 SER B N 1
ATOM 1809 C CA . SER B 1 76 ? 5.004 -8.008 -9.047 1 98.5 76 SER B CA 1
ATOM 1810 C C . SER B 1 76 ? 5.125 -8.672 -10.414 1 98.5 76 SER B C 1
ATOM 1812 O O . SER B 1 76 ? 5.121 -7.988 -11.445 1 98.5 76 SER B O 1
ATOM 1814 N N . ILE B 1 77 ? 5.234 -10.062 -10.383 1 98.62 77 ILE B N 1
ATOM 1815 C CA . ILE B 1 77 ? 5.473 -10.742 -11.656 1 98.62 77 ILE B CA 1
ATOM 1816 C C . ILE B 1 77 ? 4.812 -12.117 -11.641 1 98.62 77 ILE B C 1
ATOM 1818 O O . ILE B 1 77 ? 4.488 -12.648 -10.57 1 98.62 77 ILE B O 1
ATOM 1822 N N . TRP B 1 78 ? 4.652 -12.633 -12.852 1 98.69 78 TRP B N 1
ATOM 1823 C CA . TRP B 1 78 ? 4.23 -14.031 -12.984 1 98.69 78 TRP B CA 1
ATOM 1824 C C . TRP B 1 78 ? 4.957 -14.711 -14.133 1 98.69 78 TRP B C 1
ATOM 1826 O O . TRP B 1 78 ? 5.371 -14.055 -15.094 1 98.69 78 TRP B O 1
ATOM 1836 N N . THR B 1 79 ? 5.141 -16.062 -14.016 1 98.5 79 THR B N 1
ATOM 1837 C CA . THR B 1 79 ? 5.77 -16.891 -15.031 1 98.5 79 THR B CA 1
ATOM 1838 C C . THR B 1 79 ? 5.012 -18.219 -15.188 1 98.5 79 THR B C 1
ATOM 1840 O O . THR B 1 79 ? 4.219 -18.594 -14.32 1 98.5 79 THR B O 1
ATOM 1843 N N . LEU B 1 80 ? 5.184 -18.797 -16.359 1 98.44 80 LEU B N 1
ATOM 1844 C CA . LEU B 1 80 ? 4.711 -20.156 -16.609 1 98.44 80 LEU B CA 1
ATOM 1845 C C . LEU B 1 80 ? 5.879 -21.141 -16.719 1 98.44 80 LEU B C 1
ATOM 1847 O O . LEU B 1 80 ? 6.742 -20.984 -17.594 1 98.44 80 LEU B O 1
ATOM 1851 N N . GLU B 1 81 ? 5.906 -22.031 -15.812 1 96.56 81 GLU B N 1
ATOM 1852 C CA . GLU B 1 81 ? 7.062 -22.906 -15.734 1 96.56 81 GLU B CA 1
ATOM 1853 C C . GLU B 1 81 ? 6.637 -24.375 -15.773 1 96.56 81 GLU B C 1
ATOM 1855 O O . GLU B 1 81 ? 5.547 -24.734 -15.32 1 96.56 81 GLU B O 1
ATOM 1860 N N . ASP B 1 82 ? 7.523 -25.141 -16.312 1 95.25 82 ASP B N 1
ATOM 1861 C CA . ASP B 1 82 ? 7.305 -26.594 -16.25 1 95.25 82 ASP B CA 1
ATOM 1862 C C . ASP B 1 82 ? 7.473 -27.109 -14.828 1 95.25 82 ASP B C 1
ATOM 1864 O O . ASP B 1 82 ? 8.422 -26.75 -14.133 1 95.25 82 ASP B O 1
ATOM 1868 N N . ARG B 1 83 ? 6.504 -27.797 -14.422 1 90.62 83 ARG B N 1
ATOM 1869 C CA . ARG B 1 83 ? 6.613 -28.453 -13.117 1 90.62 83 ARG B CA 1
ATOM 1870 C C . ARG B 1 83 ? 7.082 -29.891 -13.258 1 90.62 83 ARG B C 1
ATOM 1872 O O . ARG B 1 83 ? 8.016 -30.312 -12.578 1 90.62 83 ARG B O 1
ATOM 1879 N N . ASP B 1 84 ? 6.43 -30.672 -14.047 1 91.75 84 ASP B N 1
ATOM 1880 C CA . ASP B 1 84 ? 6.789 -32.031 -14.398 1 91.75 84 ASP B CA 1
ATOM 1881 C C . ASP B 1 84 ? 6.344 -32.375 -15.82 1 91.75 84 ASP B C 1
ATOM 1883 O O . ASP B 1 84 ? 6.066 -31.484 -16.609 1 91.75 84 ASP B O 1
ATOM 1887 N N . LYS B 1 85 ? 6.348 -33.656 -16.203 1 91.75 85 LYS B N 1
ATOM 1888 C CA . LYS B 1 85 ? 6.098 -34.062 -17.578 1 91.75 85 LYS B CA 1
ATOM 1889 C C . LYS B 1 85 ? 4.641 -33.812 -17.969 1 91.75 85 LYS B C 1
ATOM 1891 O O . LYS B 1 85 ? 4.305 -33.781 -19.156 1 91.75 85 LYS B O 1
ATOM 1896 N N . GLU B 1 86 ? 3.74 -33.625 -17.047 1 94.25 86 GLU B N 1
ATOM 1897 C CA . GLU B 1 86 ? 2.312 -33.562 -17.344 1 94.25 86 GLU B CA 1
ATOM 1898 C C . GLU B 1 86 ? 1.703 -32.25 -16.906 1 94.25 86 GLU B C 1
ATOM 1900 O O . GLU B 1 86 ? 0.561 -31.938 -17.266 1 94.25 86 GLU B O 1
ATOM 1905 N N . THR B 1 87 ? 2.422 -31.516 -16.109 1 95.94 87 THR B N 1
ATOM 1906 C CA . THR B 1 87 ? 1.821 -30.344 -15.508 1 95.94 87 THR B CA 1
ATOM 1907 C C . THR B 1 87 ? 2.764 -29.141 -15.602 1 95.94 87 THR B C 1
ATOM 1909 O O . THR B 1 87 ? 3.984 -29.297 -15.547 1 95.94 87 THR B O 1
ATOM 1912 N N . LYS B 1 88 ? 2.217 -27.984 -15.875 1 98.06 88 LYS B N 1
ATOM 1913 C CA . LYS B 1 88 ? 2.891 -26.688 -15.711 1 98.06 88 LYS B CA 1
ATOM 1914 C C . LYS B 1 88 ? 2.373 -25.953 -14.477 1 98.06 88 LYS B C 1
ATOM 1916 O O . LYS B 1 88 ? 1.393 -26.375 -13.859 1 98.06 88 LYS B O 1
ATOM 1921 N N . GLU B 1 89 ? 3.131 -24.875 -14.102 1 97.75 89 GLU B N 1
ATOM 1922 C CA . GLU B 1 89 ? 2.725 -24.031 -12.977 1 97.75 89 GLU B CA 1
ATOM 1923 C C . GLU B 1 89 ? 2.779 -22.562 -13.352 1 97.75 89 GLU B C 1
ATOM 1925 O O . GLU B 1 89 ? 3.791 -22.078 -13.867 1 97.75 89 GLU B O 1
ATOM 1930 N N . VAL B 1 90 ? 1.635 -21.906 -13.141 1 98.75 90 VAL B N 1
ATOM 1931 C CA . VAL B 1 90 ? 1.694 -20.438 -13.102 1 98.75 90 VAL B CA 1
ATOM 1932 C C . VAL B 1 90 ? 2.268 -19.984 -11.766 1 98.75 90 VAL B C 1
ATOM 1934 O O . VAL B 1 90 ? 1.665 -20.203 -10.711 1 98.75 90 VAL B O 1
ATOM 1937 N N . ARG B 1 91 ? 3.416 -19.375 -11.805 1 98.56 91 ARG B N 1
ATOM 1938 C CA . ARG B 1 91 ? 4.051 -18.844 -10.602 1 98.56 91 ARG B CA 1
ATOM 1939 C C . ARG B 1 91 ? 3.898 -17.328 -10.516 1 98.56 91 ARG B C 1
ATOM 1941 O O . ARG B 1 91 ? 4.301 -16.609 -11.422 1 98.56 91 ARG B O 1
ATOM 1948 N N . ILE B 1 92 ? 3.352 -16.875 -9.453 1 98.88 92 ILE B N 1
ATOM 1949 C CA . ILE B 1 92 ? 3.129 -15.445 -9.242 1 98.88 92 ILE B CA 1
ATOM 1950 C C . ILE B 1 92 ? 3.877 -14.984 -7.992 1 98.88 92 ILE B C 1
ATOM 1952 O O . ILE B 1 92 ? 3.82 -15.641 -6.949 1 98.88 92 ILE B O 1
ATOM 1956 N N . LEU B 1 93 ? 4.605 -13.953 -8.102 1 98.81 93 LEU B N 1
ATOM 1957 C CA . LEU B 1 93 ? 5.246 -13.289 -6.977 1 98.81 93 LEU B CA 1
ATOM 1958 C C . LEU B 1 93 ? 4.688 -11.883 -6.789 1 98.81 93 LEU B C 1
ATOM 1960 O O . LEU B 1 93 ? 5.004 -10.977 -7.562 1 98.81 93 LEU B O 1
ATOM 1964 N N . LEU B 1 94 ? 3.877 -11.688 -5.723 1 98.81 94 LEU B N 1
ATOM 1965 C CA . LEU B 1 94 ? 3.262 -10.406 -5.41 1 98.81 94 LEU B CA 1
ATOM 1966 C C . LEU B 1 94 ? 4.109 -9.625 -4.402 1 98.81 94 LEU B C 1
ATOM 1968 O O . LEU B 1 94 ? 4.445 -10.148 -3.338 1 98.81 94 LEU B O 1
ATOM 1972 N N . GLN B 1 95 ? 4.43 -8.414 -4.727 1 98.56 95 GLN B N 1
ATOM 1973 C CA . GLN B 1 95 ? 5.113 -7.543 -3.775 1 98.56 95 GLN B CA 1
ATOM 1974 C C . GLN B 1 95 ? 4.113 -6.816 -2.879 1 98.56 95 GLN B C 1
ATOM 1976 O O . GLN B 1 95 ? 3.234 -6.105 -3.371 1 98.56 95 GLN B O 1
ATOM 1981 N N . LYS B 1 96 ? 4.211 -7.027 -1.537 1 98.06 96 LYS B N 1
ATOM 1982 C CA . LYS B 1 96 ? 3.332 -6.352 -0.589 1 98.06 96 LYS B CA 1
ATOM 1983 C C . LYS B 1 96 ? 3.625 -4.852 -0.539 1 98.06 96 LYS B C 1
ATOM 1985 O O . LYS B 1 96 ? 4.785 -4.441 -0.54 1 98.06 96 LYS B O 1
ATOM 1990 N N . ALA B 1 97 ? 2.596 -4.094 -0.515 1 97.75 97 ALA B N 1
ATOM 1991 C CA . ALA B 1 97 ? 2.785 -2.662 -0.295 1 97.75 97 ALA B CA 1
ATOM 1992 C C . ALA B 1 97 ? 3.18 -2.377 1.151 1 97.75 97 ALA B C 1
ATOM 1994 O O . ALA B 1 97 ? 3.912 -1.425 1.426 1 97.75 97 ALA B O 1
ATOM 1995 N N . ILE B 1 98 ? 2.594 -3.133 2.049 1 96.56 98 ILE B N 1
ATOM 1996 C CA . ILE B 1 98 ? 2.936 -3.078 3.467 1 96.56 98 ILE B CA 1
ATOM 1997 C C . ILE B 1 98 ? 3.658 -4.363 3.873 1 96.56 98 ILE B C 1
ATOM 1999 O O . ILE B 1 98 ? 3.02 -5.379 4.152 1 96.56 98 ILE B O 1
ATOM 2003 N N . SER B 1 99 ? 4.945 -4.312 3.938 1 94.25 99 SER B N 1
ATOM 2004 C CA . SER B 1 99 ? 5.809 -5.48 4.098 1 94.25 99 SER B CA 1
ATOM 2005 C C . SER B 1 99 ? 5.445 -6.27 5.352 1 94.25 99 SER B C 1
ATOM 2007 O O . SER B 1 99 ? 5.352 -7.496 5.312 1 94.25 99 SER B O 1
ATOM 2009 N N . HIS B 1 100 ? 5.199 -5.684 6.465 1 90.94 100 HIS B N 1
ATOM 2010 C CA . HIS B 1 100 ? 5.02 -6.375 7.738 1 90.94 100 HIS B CA 1
ATOM 2011 C C . HIS B 1 100 ? 3.588 -6.867 7.902 1 90.94 100 HIS B C 1
ATOM 2013 O O . HIS B 1 100 ? 3.25 -7.477 8.922 1 90.94 100 HIS B O 1
ATOM 2019 N N . GLU B 1 101 ? 2.834 -6.555 6.945 1 95.62 101 GLU B N 1
ATOM 2020 C CA . GLU B 1 101 ? 1.464 -7.055 7.023 1 95.62 101 GLU B CA 1
ATOM 2021 C C . GLU B 1 101 ? 1.414 -8.562 6.812 1 95.62 101 GLU B C 1
ATOM 2023 O O . GLU B 1 101 ? 1.906 -9.07 5.801 1 95.62 101 GLU B O 1
ATOM 2028 N N . SER B 1 102 ? 0.771 -9.258 7.746 1 96.69 102 SER B N 1
ATOM 2029 C CA . SER B 1 102 ? 0.583 -10.695 7.625 1 96.69 102 SER B CA 1
ATOM 2030 C C . SER B 1 102 ? -0.765 -11.031 6.992 1 96.69 102 SER B C 1
ATOM 2032 O O . SER B 1 102 ? -1.814 -10.766 7.582 1 96.69 102 SER B O 1
ATOM 2034 N N . TRP B 1 103 ? -0.748 -11.664 5.844 1 97.94 103 TRP B N 1
ATOM 2035 C CA . TRP B 1 103 ? -1.983 -12 5.145 1 97.94 103 TRP B CA 1
ATOM 2036 C C . TRP B 1 103 ? -2.635 -13.242 5.746 1 97.94 103 TRP B C 1
ATOM 2038 O O . TRP B 1 103 ? -1.953 -14.219 6.051 1 97.94 103 TRP B O 1
ATOM 2048 N N . LYS B 1 104 ? -3.936 -13.203 5.977 1 97.75 104 LYS B N 1
ATOM 2049 C CA . LYS B 1 104 ? -4.676 -14.32 6.57 1 97.75 104 LYS B CA 1
ATOM 2050 C C . LYS B 1 104 ? -5.422 -15.109 5.5 1 97.75 104 LYS B C 1
ATOM 2052 O O . LYS B 1 104 ? -6.293 -15.922 5.816 1 97.75 104 LYS B O 1
ATOM 2057 N N . GLY B 1 105 ? -5.145 -14.844 4.285 1 98.19 105 GLY B N 1
ATOM 2058 C CA . GLY B 1 105 ? -5.586 -15.461 3.041 1 98.19 105 GLY B CA 1
ATOM 2059 C C . GLY B 1 105 ? -4.965 -14.828 1.811 1 98.19 105 GLY B C 1
ATOM 2060 O O . GLY B 1 105 ? -4.32 -13.781 1.9 1 98.19 105 GLY B O 1
ATOM 2061 N N . LEU B 1 106 ? -5.09 -15.484 0.69 1 98.5 106 LEU B N 1
ATOM 2062 C CA . LEU B 1 106 ? -4.617 -14.852 -0.538 1 98.5 106 LEU B CA 1
ATOM 2063 C C . LEU B 1 106 ? -5.523 -13.695 -0.935 1 98.5 106 LEU B C 1
ATOM 2065 O O . LEU B 1 106 ? -5.043 -12.609 -1.271 1 98.5 106 LEU B O 1
ATOM 2069 N N . LEU B 1 107 ? -6.879 -14 -0.938 1 98.56 107 LEU B N 1
ATOM 2070 C CA . LEU B 1 107 ? -7.871 -12.992 -1.288 1 98.56 107 LEU B CA 1
ATOM 2071 C C . LEU B 1 107 ? -8.641 -12.531 -0.053 1 98.56 107 LEU B C 1
ATOM 2073 O O . LEU B 1 107 ? -8.789 -13.289 0.908 1 98.56 107 LEU B O 1
ATOM 2077 N N . LYS B 1 108 ? -9.086 -11.25 -0.162 1 96.62 108 LYS B N 1
ATOM 2078 C CA . LYS B 1 108 ? -10 -10.789 0.879 1 96.62 108 LYS B CA 1
ATOM 2079 C C . LYS B 1 108 ? -11.203 -11.711 1.004 1 96.62 108 LYS B C 1
ATOM 2081 O O . LYS B 1 108 ? -11.812 -12.086 -0 1 96.62 108 LYS B O 1
ATOM 2086 N N . GLY B 1 109 ? -11.547 -12.078 2.133 1 95 109 GLY B N 1
ATOM 2087 C CA . GLY B 1 109 ? -12.664 -12.984 2.348 1 95 109 GLY B CA 1
ATOM 2088 C C . GLY B 1 109 ? -12.227 -14.414 2.592 1 95 109 GLY B C 1
ATOM 2089 O O . GLY B 1 109 ? -13 -15.227 3.105 1 95 109 GLY B O 1
ATOM 2090 N N . ASP B 1 110 ? -10.969 -14.727 2.09 1 94.69 110 ASP B N 1
ATOM 2091 C CA . ASP B 1 110 ? -10.398 -16.016 2.438 1 94.69 110 ASP B CA 1
ATOM 2092 C C . ASP B 1 110 ? -9.953 -16.047 3.898 1 94.69 110 ASP B C 1
ATOM 2094 O O . ASP B 1 110 ? -9.773 -15.008 4.52 1 94.69 110 ASP B O 1
ATOM 2098 N N . ALA B 1 111 ? -9.914 -17.234 4.41 1 93.88 111 ALA B N 1
ATOM 2099 C CA . ALA B 1 111 ? -9.398 -17.359 5.773 1 93.88 111 ALA B CA 1
ATOM 2100 C C . ALA B 1 111 ? -8.602 -18.656 5.945 1 93.88 111 ALA B C 1
ATOM 2102 O O . ALA B 1 111 ? -8.992 -19.703 5.438 1 93.88 111 ALA B O 1
ATOM 2103 N N . ILE B 1 112 ? -7.488 -18.531 6.48 1 96.81 112 ILE B N 1
ATOM 2104 C CA . ILE B 1 112 ? -6.746 -19.688 6.953 1 96.81 112 ILE B CA 1
ATOM 2105 C C . ILE B 1 112 ? -7.07 -19.953 8.422 1 96.81 112 ILE B C 1
ATOM 2107 O O . ILE B 1 112 ? -7.555 -19.047 9.125 1 96.81 112 ILE B O 1
ATOM 2111 N N . ASP B 1 113 ? -6.848 -21.188 8.836 1 96.44 113 ASP B N 1
ATOM 2112 C CA . ASP B 1 113 ? -7.141 -21.5 10.234 1 96.44 113 ASP B CA 1
ATOM 2113 C C . ASP B 1 113 ? -6.113 -20.844 11.156 1 96.44 113 ASP B C 1
ATOM 2115 O O . ASP B 1 113 ? -5.023 -20.484 10.719 1 96.44 113 ASP B O 1
ATOM 2119 N N . SER B 1 114 ? -6.48 -20.781 12.422 1 96 114 SER B N 1
ATOM 2120 C CA . SER B 1 114 ? -5.684 -20.062 13.406 1 96 114 SER B CA 1
ATOM 2121 C C . SER B 1 114 ? -4.301 -20.688 13.57 1 96 114 SER B C 1
ATOM 2123 O O . SER B 1 114 ? -3.328 -19.984 13.844 1 96 114 SER B O 1
ATOM 2125 N N . PHE B 1 115 ? -4.219 -22 13.484 1 96.81 115 PHE B N 1
ATOM 2126 C CA . PHE B 1 115 ? -2.934 -22.672 13.617 1 96.81 115 PHE B CA 1
ATOM 2127 C C . PHE B 1 115 ? -1.988 -22.281 12.492 1 96.81 115 PHE B C 1
ATOM 2129 O O . PHE B 1 115 ? -0.839 -21.906 12.742 1 96.81 115 PHE B O 1
ATOM 2136 N N . THR B 1 116 ? -2.496 -22.328 11.305 1 96.75 116 THR B N 1
ATOM 2137 C CA . THR B 1 116 ? -1.701 -21.953 10.141 1 96.75 116 THR B CA 1
ATOM 2138 C C . THR B 1 116 ? -1.295 -20.484 10.219 1 96.75 116 THR B C 1
ATOM 2140 O O . THR B 1 116 ? -0.148 -20.141 9.93 1 96.75 116 THR B O 1
ATOM 2143 N N . ALA B 1 117 ? -2.207 -19.656 10.578 1 96.88 117 ALA B N 1
ATOM 2144 C CA . ALA B 1 117 ? -1.924 -18.234 10.742 1 96.88 117 ALA B CA 1
ATOM 2145 C C . ALA B 1 117 ? -0.81 -18 11.758 1 96.88 117 ALA B C 1
ATOM 2147 O O . ALA B 1 117 ? 0.098 -17.203 11.523 1 96.88 117 ALA B O 1
ATOM 2148 N N . ASP B 1 118 ? -0.863 -18.688 12.836 1 96.69 118 ASP B N 1
ATOM 2149 C CA . ASP B 1 118 ? 0.144 -18.562 13.883 1 96.69 118 ASP B CA 1
ATOM 2150 C C . ASP B 1 118 ? 1.518 -19 13.383 1 96.69 118 ASP B C 1
ATOM 2152 O O . ASP B 1 118 ? 2.525 -18.344 13.672 1 96.69 118 ASP B O 1
ATOM 2156 N N . GLN B 1 119 ? 1.545 -20.062 12.695 1 96.62 119 GLN B N 1
ATOM 2157 C CA . GLN B 1 119 ? 2.801 -20.562 12.141 1 96.62 119 GLN B CA 1
ATOM 2158 C C . GLN B 1 119 ? 3.41 -19.547 11.18 1 96.62 119 GLN B C 1
ATOM 2160 O O . GLN B 1 119 ? 4.617 -19.297 11.203 1 96.62 119 GLN B O 1
ATOM 2165 N N . MET B 1 120 ? 2.562 -19.047 10.367 1 95.62 120 MET B N 1
ATOM 2166 C CA . MET B 1 120 ? 3.039 -18.047 9.414 1 95.62 120 MET B CA 1
ATOM 2167 C C . MET B 1 120 ? 3.617 -16.828 10.141 1 95.62 120 MET B C 1
ATOM 2169 O O . MET B 1 120 ? 4.684 -16.328 9.773 1 95.62 120 MET B O 1
ATOM 2173 N N . ASP B 1 121 ? 2.92 -16.375 11.086 1 95.75 121 ASP B N 1
ATOM 2174 C CA . ASP B 1 121 ? 3.379 -15.211 11.852 1 95.75 121 ASP B CA 1
ATOM 2175 C C . ASP B 1 121 ? 4.734 -15.484 12.5 1 95.75 121 ASP B C 1
ATOM 2177 O O . ASP B 1 121 ? 5.621 -14.625 12.477 1 95.75 121 ASP B O 1
ATOM 2181 N N . ARG B 1 122 ? 4.898 -16.641 13 1 93.88 122 ARG B N 1
ATOM 2182 C CA . ARG B 1 122 ? 6.148 -17.016 13.648 1 93.88 122 ARG B CA 1
ATOM 2183 C C . ARG B 1 122 ? 7.301 -17.031 12.648 1 93.88 122 ARG B C 1
ATOM 2185 O O . ARG B 1 122 ? 8.391 -16.531 12.938 1 93.88 122 ARG B O 1
ATOM 2192 N N . LYS B 1 123 ? 7.082 -17.625 11.594 1 94.62 123 LYS B N 1
ATOM 2193 C CA . LYS B 1 123 ? 8.125 -17.688 10.57 1 94.62 123 LYS B CA 1
ATOM 2194 C C . LYS B 1 123 ? 8.5 -16.297 10.07 1 94.62 123 LYS B C 1
ATOM 2196 O O . LYS B 1 123 ? 9.68 -16.016 9.852 1 94.62 123 LYS B O 1
ATOM 2201 N N . MET B 1 124 ? 7.543 -15.5 9.883 1 93.5 124 MET B N 1
ATOM 2202 C CA . MET B 1 124 ? 7.801 -14.141 9.422 1 93.5 124 MET B CA 1
ATOM 2203 C C . MET B 1 124 ? 8.594 -13.352 10.469 1 93.5 124 MET B C 1
ATOM 2205 O O . MET B 1 124 ? 9.5 -12.594 10.125 1 93.5 124 MET B O 1
ATOM 2209 N N . MET B 1 125 ? 8.203 -13.539 11.734 1 93.44 125 MET B N 1
ATOM 2210 C CA . MET B 1 125 ? 8.945 -12.891 12.812 1 93.44 125 MET B CA 1
ATOM 2211 C C . MET B 1 125 ? 10.398 -13.336 12.82 1 93.44 125 MET B C 1
ATOM 2213 O O . MET B 1 125 ? 11.305 -12.523 13 1 93.44 125 MET B O 1
ATOM 2217 N N . LEU B 1 126 ? 10.625 -14.562 12.609 1 92.5 126 LEU B N 1
ATOM 2218 C CA . LEU B 1 126 ? 11.977 -15.109 12.555 1 92.5 126 LEU B CA 1
ATOM 2219 C C . LEU B 1 126 ? 12.758 -14.516 11.391 1 92.5 126 LEU B C 1
ATOM 2221 O O . LEU B 1 126 ? 13.938 -14.195 11.531 1 92.5 126 LEU B O 1
ATOM 2225 N N . GLU B 1 127 ? 12.094 -14.438 10.352 1 90.75 127 GLU B N 1
ATOM 2226 C CA . GLU B 1 127 ? 12.711 -13.828 9.172 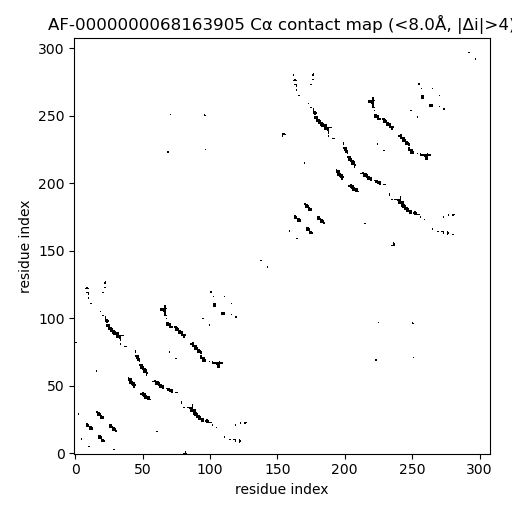1 90.75 127 GLU B CA 1
ATOM 2227 C C . GLU B 1 127 ? 13.172 -12.398 9.469 1 90.75 127 GLU B C 1
ATOM 2229 O O . GLU B 1 127 ? 14.266 -12.008 9.078 1 90.75 127 GLU B O 1
ATOM 2234 N N . LYS B 1 128 ? 12.359 -11.68 10.078 1 87.75 128 LYS B N 1
ATOM 2235 C CA . LYS B 1 128 ? 12.664 -10.297 10.43 1 87.75 128 LYS B CA 1
ATOM 2236 C C . LYS B 1 128 ? 13.891 -10.227 11.344 1 87.75 128 LYS B C 1
ATOM 2238 O O . LYS B 1 128 ? 14.766 -9.375 11.148 1 87.75 128 LYS B O 1
ATOM 2243 N N . THR B 1 129 ? 14.008 -11.109 12.312 1 88.12 129 THR B N 1
ATOM 2244 C CA . THR B 1 129 ? 15.094 -11.125 13.281 1 88.12 129 THR B CA 1
ATOM 2245 C C . THR B 1 129 ? 16.406 -11.531 12.625 1 88.12 129 THR B C 1
ATOM 2247 O O . THR B 1 129 ? 17.469 -10.992 12.945 1 88.12 129 THR B O 1
ATOM 2250 N N . THR B 1 130 ? 16.312 -12.414 11.719 1 84.06 130 THR B N 1
ATOM 2251 C CA . THR B 1 130 ? 17.5 -12.883 11.016 1 84.06 130 THR B CA 1
ATOM 2252 C C . THR B 1 130 ? 18.047 -11.805 10.086 1 84.06 130 THR B C 1
ATOM 2254 O O . THR B 1 130 ? 19.25 -11.609 9.984 1 84.06 130 THR B O 1
ATOM 2257 N N . GLN B 1 131 ? 17.25 -11.148 9.484 1 80.19 131 GLN B N 1
ATOM 2258 C CA . GLN B 1 131 ? 17.641 -10.062 8.586 1 80.19 131 GLN B CA 1
ATOM 2259 C C . GLN B 1 131 ? 18.281 -8.914 9.352 1 80.19 131 GLN B C 1
ATOM 2261 O O . GLN B 1 131 ? 19.234 -8.297 8.883 1 80.19 131 GLN B O 1
ATOM 2266 N N . ALA B 1 132 ? 17.797 -8.609 10.516 1 74.44 132 ALA B N 1
ATOM 2267 C CA . ALA B 1 132 ? 18.344 -7.555 11.367 1 74.44 132 ALA B CA 1
ATOM 2268 C C . ALA B 1 132 ? 19.734 -7.934 11.891 1 74.44 132 ALA B C 1
ATOM 2270 O O . ALA B 1 132 ? 20.609 -7.082 12.008 1 74.44 132 ALA B O 1
ATOM 2271 N N . SER B 1 133 ? 19.891 -9.156 12.148 1 74.56 133 SER B N 1
ATOM 2272 C CA . SER B 1 133 ? 21.141 -9.641 12.719 1 74.56 133 SER B CA 1
ATOM 2273 C C . SER B 1 133 ? 22.234 -9.742 11.656 1 74.56 133 SER B C 1
ATOM 2275 O O . SER B 1 133 ? 23.422 -9.609 11.969 1 74.56 133 SER B O 1
ATOM 2277 N N . THR B 1 134 ? 21.828 -10.133 10.469 1 66.25 134 THR B N 1
ATOM 2278 C CA . THR B 1 134 ? 22.797 -10.25 9.391 1 66.25 134 THR B CA 1
ATOM 2279 C C . THR B 1 134 ? 23.234 -8.867 8.906 1 66.25 134 THR B C 1
ATOM 2281 O O . THR B 1 134 ? 24.375 -8.695 8.461 1 66.25 134 THR B O 1
ATOM 2284 N N . SER B 1 135 ? 22.359 -7.895 9.055 1 57.03 135 SER B N 1
ATOM 2285 C CA . SER B 1 135 ? 22.703 -6.531 8.672 1 57.03 135 SER B CA 1
ATOM 2286 C C . SER B 1 135 ? 23.609 -5.871 9.719 1 57.03 135 SER B C 1
ATOM 2288 O O . SER B 1 135 ? 24.328 -4.918 9.406 1 57.03 135 SER B O 1
ATOM 2290 N N . ALA B 1 136 ? 23.547 -6.355 10.953 1 50.81 136 ALA B N 1
ATOM 2291 C CA . ALA B 1 136 ? 24.391 -5.805 12.016 1 50.81 136 ALA B CA 1
ATOM 2292 C C . ALA B 1 136 ? 25.812 -6.348 11.93 1 50.81 136 ALA B C 1
ATOM 2294 O O . ALA B 1 136 ? 26.688 -5.926 12.688 1 50.81 136 ALA B O 1
ATOM 2295 N N . VAL B 1 137 ? 26.062 -7.484 11.359 1 46.88 137 VAL B N 1
ATOM 2296 C CA . VAL B 1 137 ? 27.422 -7.98 11.359 1 46.88 137 VAL B CA 1
ATOM 2297 C C . VAL B 1 137 ? 28.281 -7.125 10.43 1 46.88 137 VAL B C 1
ATOM 2299 O O . VAL B 1 137 ? 28.047 -7.078 9.219 1 46.88 137 VAL B O 1
ATOM 2302 N N . PRO B 1 138 ? 28.875 -6.02 10.906 1 47.56 138 PRO B N 1
ATOM 2303 C CA . PRO B 1 138 ? 29.859 -5.324 10.086 1 47.56 138 PRO B CA 1
ATOM 2304 C C . PRO B 1 138 ? 30.766 -6.285 9.312 1 47.56 138 PRO B C 1
ATOM 2306 O O . PRO B 1 138 ? 30.922 -7.441 9.703 1 47.56 138 PRO B O 1
ATOM 2309 N N . ASN B 1 139 ? 31.031 -6.031 7.988 1 42.94 139 ASN B N 1
ATOM 2310 C CA . ASN B 1 139 ? 32.125 -6.73 7.324 1 42.94 139 ASN B CA 1
ATOM 2311 C C . ASN B 1 139 ? 33.219 -7.117 8.312 1 42.94 139 ASN B C 1
ATOM 2313 O O . ASN B 1 139 ? 33.781 -6.254 8.984 1 42.94 139 ASN B O 1
ATOM 2317 N N . ASP B 1 140 ? 33.188 -8.188 8.883 1 43.84 140 ASP B N 1
ATOM 2318 C CA . ASP B 1 140 ? 34.281 -8.672 9.695 1 43.84 140 ASP B CA 1
ATOM 2319 C C . ASP B 1 140 ? 35.625 -8.094 9.227 1 43.84 140 ASP B C 1
ATOM 2321 O O . ASP B 1 140 ? 35.969 -8.234 8.055 1 43.84 140 ASP B O 1
ATOM 2325 N N . PRO B 1 141 ? 36.156 -7.168 9.883 1 46.41 141 PRO B N 1
ATOM 2326 C CA . PRO B 1 141 ? 37.469 -6.668 9.492 1 46.41 141 PRO B CA 1
ATOM 2327 C C . PRO B 1 141 ? 38.406 -7.785 9.047 1 46.41 141 PRO B C 1
ATOM 2329 O O . PRO B 1 141 ? 39.438 -7.52 8.398 1 46.41 141 PRO B O 1
ATOM 2332 N N . LYS B 1 142 ? 38.125 -8.969 9.555 1 43.09 142 LYS B N 1
ATOM 2333 C CA . LYS B 1 142 ? 39.094 -10.023 9.266 1 43.09 142 LYS B CA 1
ATOM 2334 C C . LYS B 1 142 ? 39.094 -10.391 7.789 1 43.09 142 LYS B C 1
ATOM 2336 O O . LYS B 1 142 ? 40.062 -10.922 7.27 1 43.09 142 LYS B O 1
ATOM 2341 N N . ASN B 1 143 ? 37.906 -10.211 7.148 1 46.62 143 ASN B N 1
ATOM 2342 C CA . ASN B 1 143 ? 37.938 -10.508 5.723 1 46.62 143 ASN B CA 1
ATOM 2343 C C . ASN B 1 143 ? 38.625 -9.398 4.934 1 46.62 143 ASN B C 1
ATOM 2345 O O . ASN B 1 143 ? 39.125 -9.625 3.83 1 46.62 143 ASN B O 1
ATOM 2349 N N . TRP B 1 144 ? 38.531 -8.148 5.5 1 43.34 144 TRP B N 1
ATOM 2350 C CA . TRP B 1 144 ? 39.344 -7.098 4.918 1 43.34 144 TRP B CA 1
ATOM 2351 C C . TRP B 1 144 ? 40.844 -7.375 5.164 1 43.34 144 TRP B C 1
ATOM 2353 O O . TRP B 1 144 ? 41.688 -7.152 4.285 1 43.34 144 TRP B O 1
ATOM 2363 N N . MET B 1 145 ? 41.156 -7.895 6.324 1 43.56 145 MET B N 1
ATOM 2364 C CA . MET B 1 145 ? 42.531 -8.188 6.637 1 43.56 145 MET B CA 1
ATOM 2365 C C . MET B 1 145 ? 43.031 -9.383 5.836 1 43.56 145 MET B C 1
ATOM 2367 O O . MET B 1 145 ? 44.188 -9.414 5.422 1 43.56 145 MET B O 1
ATOM 2371 N N . LYS B 1 146 ? 42.281 -10.391 5.57 1 44.47 146 LYS B N 1
ATOM 2372 C CA . LYS B 1 146 ? 42.75 -11.516 4.762 1 44.47 146 LYS B CA 1
ATOM 2373 C C . LYS B 1 146 ? 43.031 -11.078 3.326 1 44.47 146 LYS B C 1
ATOM 2375 O O . LYS B 1 146 ? 44.031 -11.508 2.727 1 44.47 146 LYS B O 1
ATOM 2380 N N . ASP B 1 147 ? 42.156 -10.133 2.787 1 43.09 147 ASP B N 1
ATOM 2381 C CA . ASP B 1 147 ? 42.438 -9.625 1.442 1 43.09 147 ASP B CA 1
ATOM 2382 C C . ASP B 1 147 ? 43.656 -8.711 1.424 1 43.09 147 ASP B C 1
ATOM 2384 O O . ASP B 1 147 ? 44.375 -8.641 0.422 1 43.09 147 ASP B O 1
ATOM 2388 N N . LEU B 1 148 ? 43.875 -7.984 2.553 1 44.47 148 LEU B N 1
ATOM 2389 C CA . LEU B 1 148 ? 45.125 -7.23 2.607 1 44.47 148 LEU B CA 1
ATOM 2390 C C . LEU B 1 148 ? 46.344 -8.164 2.756 1 44.47 148 LEU B C 1
ATOM 2392 O O . LEU B 1 148 ? 47.406 -7.906 2.193 1 44.47 148 LEU B O 1
ATOM 2396 N N . GLY B 1 149 ? 46.188 -9.211 3.574 1 42.56 149 GLY B N 1
ATOM 2397 C CA . GLY B 1 149 ? 47.281 -10.148 3.787 1 42.56 149 GLY B CA 1
ATOM 2398 C C . GLY B 1 149 ? 47.562 -11.031 2.584 1 42.56 149 GLY B C 1
ATOM 2399 O O . GLY B 1 149 ? 48.688 -11.547 2.428 1 42.56 149 GLY B O 1
ATOM 2400 N N . ALA B 1 150 ? 46.594 -11.438 1.82 1 44.19 150 ALA B N 1
ATOM 2401 C CA . ALA B 1 150 ? 46.844 -12.258 0.638 1 44.19 150 ALA B CA 1
ATOM 2402 C C . ALA B 1 150 ? 47.562 -11.453 -0.438 1 44.19 150 ALA B C 1
ATOM 2404 O O . ALA B 1 150 ? 48.188 -12.031 -1.341 1 44.19 150 ALA B O 1
ATOM 2405 N N . GLN B 1 151 ? 47.375 -10.125 -0.46 1 39.88 151 GLN B N 1
ATOM 2406 C CA . GLN B 1 151 ? 48.125 -9.398 -1.463 1 39.88 151 GLN B CA 1
ATOM 2407 C C . GLN B 1 151 ? 49.625 -9.445 -1.155 1 39.88 151 GLN B C 1
ATOM 2409 O O . GLN B 1 151 ? 50.469 -9.328 -2.061 1 39.88 151 GLN B O 1
ATOM 2414 N N . ASN B 1 152 ? 49.906 -9.555 0.094 1 41.31 152 ASN B N 1
ATOM 2415 C CA . ASN B 1 152 ? 51.344 -9.445 0.363 1 41.31 152 ASN B CA 1
ATOM 2416 C C . ASN B 1 152 ? 52.062 -10.773 0.131 1 41.31 152 ASN B C 1
ATOM 2418 O O . ASN B 1 152 ? 53.25 -10.859 0.306 1 41.31 152 ASN B O 1
ATOM 2422 N N . GLU B 1 153 ? 51.312 -11.852 0.187 1 40.94 153 GLU B N 1
ATOM 2423 C CA . GLU B 1 153 ? 52.125 -13.055 0.09 1 40.94 153 GLU B CA 1
ATOM 2424 C C . GLU B 1 153 ? 52.438 -13.398 -1.365 1 40.94 153 GLU B C 1
ATOM 2426 O O . GLU B 1 153 ? 53.281 -14.25 -1.646 1 40.94 153 GLU B O 1
ATOM 2431 N N . ASN B 1 154 ? 51.562 -12.992 -2.338 1 31.69 154 ASN B N 1
ATOM 2432 C CA . ASN B 1 154 ? 52.094 -13.406 -3.635 1 31.69 154 ASN B CA 1
ATOM 2433 C C . ASN B 1 154 ? 53.125 -12.414 -4.16 1 31.69 154 ASN B C 1
ATOM 2435 O O . ASN B 1 154 ? 52.969 -11.203 -3.996 1 31.69 154 ASN B O 1
#

Foldseek 3Di:
DPPVDPPDLWFWDDDPAWIWTDALWKIKIKGKDWPPDDPVQWDFDDDQFWTWIAGPVDPDTSDTAGFQAGFPRVPKDWDWADDDPTIIIIMIITTGPRRRDQGQDGHPVDGDDPVSSVSRNVSNVVVVVVVVVVVPPPPPVVVVVVVVVVVPPD/DPPCPPPDQWFWDDDPAWIWIDALWKIKIKGKDWPPDDPVQWDFDDDQFWTWIAGPVDPDTSDTAGFQAGFPRVPKDWDWADDDPTIIIIMIITTGPRRRDQGQDGHVVDGDDPVSSVSRNVSNVVVVVVVVVVVPPPPPCVVVVVVVVVVPPD

Secondary structure (DSSP, 8-state):
-----GGGS---EE-SS-EEEE-SSEEEEEEEEETT--GGGEEEEEETTEEEEEETT-SSEEEEE-BSS-B-GGG-EEEEEE-SSSEEEEEEEEEBSSTTPPPSSSBTT----HHHHHHHHHHHHHHHHHHHHHHSS---HHHHHHHHHHHTT-/-----S-TT---EE-SS-EEEE-SSEEEEEEEEETT--GGGEEEEEETTEEEEEETT-SSEEEEE-BSS-B-GGG-EEEEEE-SSSEEEEEEEEEBSSTTPPPSSSBTT----HHHHHHHHHHHHHHHHHHHHHHSS---HHHHHHHHHHHTT-

pLDDT: mean 86.04, std 21.45, range [23.72, 98.88]

Solvent-accessible surface area (backbone atoms only — not comparable to full-atom values): 17141 Å² total; per-residue (Å²): 106,73,64,89,57,80,72,85,66,54,55,80,46,77,57,98,65,37,35,36,35,55,52,50,51,35,35,41,37,41,31,71,43,57,51,84,67,49,74,85,50,45,45,74,47,71,41,44,66,35,38,33,35,27,44,71,90,40,93,65,60,79,40,76,46,36,40,50,56,53,32,35,36,91,72,33,51,72,50,82,39,78,35,52,96,64,30,21,28,42,37,34,43,40,26,41,43,56,36,85,58,80,71,55,33,72,33,60,89,48,73,60,54,71,68,59,49,51,51,41,52,49,38,38,52,49,50,53,54,50,53,54,53,60,69,62,55,64,80,54,64,62,63,57,46,48,58,56,54,56,58,68,71,105,104,68,64,87,56,87,57,94,67,60,54,79,46,78,56,99,64,37,36,36,36,56,53,50,49,34,36,40,37,40,31,70,42,58,52,84,66,50,76,85,51,46,46,75,47,73,41,43,67,35,38,35,36,28,42,71,90,39,93,66,59,78,39,76,47,36,40,50,57,56,32,36,36,91,71,34,51,71,49,81,41,79,31,51,96,62,30,22,29,42,39,34,42,40,27,42,42,55,36,83,58,80,70,55,32,72,33,59,88,48,72,59,55,70,68,59,47,50,52,42,51,50,37,37,52,49,51,55,54,50,54,55,54,60,69,62,54,63,81,54,62,62,62,57,47,49,58,58,53,56,59,68,70,105

Nearest PDB structures (foldseek):
  3qor-assembly4_D  TM=9.024E-01  e=6.246E-09  Homo sapiens
  2jki-assembly3_U  TM=8.197E-01  e=6.741E-05  Arabidopsis thaliana
  6gxz-assembly2_D  TM=7.183E-01  e=7.791E-03  Homo sapiens
  3l2z-assembly1_A  TM=2.584E-01  e=8.094E-01  Mycobacterium tuberculosis H37Rv
  3wg8-assembly1_A  TM=1.591E-01  e=1.709E+00  Arabidopsis thaliana

InterPro domains:
  IPR007052 CS domain [PF04969] (17-96)
  IPR007052 CS domain [PS51203] (13-107)
  IPR008978 HSP20-like chaperone [G3DSA:2.60.40.790] (13-139)
  IPR008978 HSP20-like chaperone [SSF49764] (9-111)
  IPR037898 NudC family [PTHR12356] (13-132)

Radius of gyration: 25.72 Å; Cα contacts (8 Å, |Δi|>4): 503; chains: 2; bounding box: 69×68×50 Å